Protein AF-R7TXX5-F1 (afdb_monomer_lite)

Sequence (326 aa):
MQLPEKKNDNKDLSALCSKICISVRPTAVTRLGKKDAAKLARPMKVTFSSPFDARTFMAWVGECKKTDDDNVKGIRCRPCRSPEDQARHVALSVQVHKLNETARATENETSYSLRSNGEVWKFTKNANGKWKRATSLQICLPHPWSVCNKAAIINDYIINIDILALTETWFTCTDQDDSTLTELLPRGFSIKQVARKQRGTHSALNQHTQQRTYKTFKIFESIVHQSIDIRLSLVYRAPGNGSRPQQFMDEFRLQQHVTDPTHKSGHTLDLMLSRNEEELISSVEVLDHGFPDHYAVLASLTVKKPPLLEETITYRNIKSIFLDAL

Foldseek 3Di:
DEQDPDPDPPVSVVVVCVVLVDPFDFPDKDFDDDDDPPDDGTHIDTHGPDPVSLVSVQVSLVVVCVVVDPVSVPYDDADDDDPVRVVLLVVLVVVQVVVCVVCVVPPVQWHWDQDRVGDIWIWGADPVRDTDTQPKAKEKEDAQLELPPCQQLQQVVCPRHPKYKYWFHQDQPDPVCVVSVVSNDDPPFDKDWDHDPDTGIIIIGDDDWDWDDDPFWTWIWHWDDDLDTDIDIDIDGDPPPPDDVVVVCVVQQKDWQDDFAFWPVGHNPDTDIDHNVDPQWDHWDFADSPRDTGTMIMTITGDDNPPDPDDDDDDDDPVPDDPVPD

Structure (mmCIF, N/CA/C/O backbone):
data_AF-R7TXX5-F1
#
_entry.id   AF-R7TXX5-F1
#
loop_
_atom_site.group_PDB
_atom_site.id
_atom_site.type_symbol
_atom_site.label_atom_id
_atom_site.label_alt_id
_atom_site.label_comp_id
_atom_site.label_asym_id
_atom_site.label_entity_id
_atom_site.label_seq_id
_atom_site.pdbx_PDB_ins_code
_atom_site.Cartn_x
_atom_site.Cartn_y
_atom_site.Cartn_z
_atom_site.occupancy
_atom_site.B_iso_or_equiv
_atom_site.auth_seq_id
_atom_site.auth_comp_id
_atom_site.auth_asym_id
_atom_site.auth_atom_id
_atom_site.pdbx_PDB_model_num
ATOM 1 N N . MET A 1 1 ? -23.763 1.517 23.895 1.00 39.09 1 MET A N 1
ATOM 2 C CA . MET A 1 1 ? -24.703 2.281 24.737 1.00 39.09 1 MET A CA 1
ATOM 3 C C . MET A 1 1 ? -24.282 3.747 24.710 1.00 39.09 1 MET A C 1
ATOM 5 O O . MET A 1 1 ? -23.127 4.052 24.969 1.00 39.09 1 MET A O 1
ATOM 9 N N . GLN A 1 2 ? -25.145 4.659 24.272 1.00 54.06 2 GLN A N 1
ATOM 10 C CA . GLN A 1 2 ? -24.829 6.094 24.308 1.00 54.06 2 GLN A CA 1
ATOM 11 C C . GLN A 1 2 ? -25.075 6.632 25.719 1.00 54.06 2 GLN A C 1
ATOM 13 O O . GLN A 1 2 ? -25.940 6.112 26.422 1.00 54.06 2 GLN A O 1
ATOM 18 N N . LEU A 1 3 ? -24.322 7.659 26.128 1.00 62.62 3 LEU A N 1
ATOM 19 C CA . LEU A 1 3 ? -24.599 8.368 27.378 1.00 62.62 3 LEU A CA 1
ATOM 20 C C . LEU A 1 3 ? -26.063 8.838 27.360 1.00 62.62 3 LEU A C 1
ATOM 22 O O . LEU A 1 3 ? -26.456 9.479 26.371 1.00 62.62 3 LEU A O 1
ATOM 26 N N . PRO A 1 4 ? -26.858 8.521 28.401 1.00 64.00 4 PRO A N 1
ATOM 27 C CA . PRO A 1 4 ? -28.275 8.858 28.433 1.00 64.00 4 PRO A CA 1
ATOM 28 C C . PRO A 1 4 ? -28.456 10.366 28.233 1.00 64.00 4 PRO A C 1
ATOM 30 O O . PRO A 1 4 ? -27.657 11.167 28.713 1.00 64.00 4 PRO A O 1
ATOM 33 N N . GLU A 1 5 ? -29.477 10.766 27.476 1.00 65.06 5 GLU A N 1
ATOM 34 C CA . GLU A 1 5 ? -29.803 12.181 27.265 1.00 65.06 5 GLU A CA 1
ATOM 35 C C . GLU A 1 5 ? -30.616 12.677 28.469 1.00 65.06 5 GLU A C 1
ATOM 37 O O . GLU A 1 5 ? -31.845 12.742 28.437 1.00 65.06 5 GLU A O 1
ATOM 42 N N . LYS A 1 6 ? -29.922 12.938 29.583 1.00 65.94 6 LYS A N 1
ATOM 43 C CA . LYS A 1 6 ? -30.507 13.537 30.790 1.00 65.94 6 LYS A CA 1
ATOM 44 C C . LYS A 1 6 ? -30.495 15.065 30.675 1.00 65.94 6 LYS A C 1
ATOM 46 O O . LYS A 1 6 ? -29.859 15.639 29.800 1.00 65.94 6 LYS A O 1
ATOM 51 N N . LYS A 1 7 ? -31.190 15.753 31.589 1.00 57.66 7 LYS A N 1
ATOM 52 C CA . LYS A 1 7 ? -31.301 17.227 31.593 1.00 57.66 7 LYS A CA 1
ATOM 53 C C . LYS A 1 7 ? -29.954 17.968 31.736 1.00 57.66 7 LYS A C 1
ATOM 55 O O . LYS A 1 7 ? -29.942 19.176 31.532 1.00 57.66 7 LYS A O 1
ATOM 60 N N . ASN A 1 8 ? -28.848 17.303 32.103 1.00 72.25 8 ASN A N 1
ATOM 61 C CA . ASN A 1 8 ? -27.563 17.969 32.344 1.00 72.25 8 ASN A CA 1
ATOM 62 C C . ASN A 1 8 ? -26.346 17.150 31.868 1.00 72.25 8 ASN A C 1
ATOM 64 O O . ASN A 1 8 ? -25.671 16.484 32.655 1.00 72.25 8 ASN A O 1
ATOM 68 N N . ASP A 1 9 ? -26.043 17.269 30.576 1.00 75.75 9 ASP A N 1
ATOM 69 C CA . ASP A 1 9 ? -24.919 16.600 29.909 1.00 75.75 9 ASP A CA 1
ATOM 70 C C . ASP A 1 9 ? -23.544 16.937 30.513 1.00 75.75 9 ASP A C 1
ATOM 72 O O . ASP A 1 9 ? -22.658 16.083 30.551 1.00 75.75 9 ASP A O 1
ATOM 76 N N . ASN A 1 10 ? -23.365 18.156 31.036 1.00 76.06 10 ASN A N 1
ATOM 77 C CA . ASN A 1 10 ? -22.114 18.565 31.680 1.00 76.06 10 ASN A CA 1
ATOM 78 C C . ASN A 1 10 ? -21.863 17.794 32.981 1.00 76.06 10 ASN A C 1
ATOM 80 O O . ASN A 1 10 ? -20.723 17.446 33.285 1.00 76.06 10 ASN A O 1
ATOM 84 N N . LYS A 1 11 ? -22.923 17.488 33.741 1.00 75.31 11 LYS A N 1
ATOM 85 C CA . LYS A 1 11 ? -22.818 16.712 34.983 1.00 75.31 11 LYS A CA 1
ATOM 86 C C . LYS A 1 11 ? -22.466 15.252 34.698 1.00 75.31 11 LYS A C 1
ATOM 88 O O . LYS A 1 11 ? -21.604 14.694 35.374 1.00 75.31 11 LYS A O 1
ATOM 93 N N . ASP A 1 12 ? -23.089 14.665 33.679 1.00 73.75 12 ASP A N 1
ATOM 94 C CA . ASP A 1 12 ? -22.814 13.287 33.263 1.00 73.75 12 ASP A CA 1
ATOM 95 C C . ASP A 1 12 ? -21.376 13.140 32.733 1.00 73.75 12 ASP A C 1
ATOM 97 O O . ASP A 1 12 ? -20.679 12.186 33.086 1.00 73.75 12 ASP A O 1
ATOM 101 N N . LEU A 1 13 ? -20.888 14.116 31.955 1.00 76.31 13 LEU A N 1
ATOM 102 C CA . LEU A 1 13 ? -19.507 14.116 31.471 1.00 76.31 13 LEU A CA 1
ATOM 103 C C . LEU A 1 13 ? -18.496 14.389 32.592 1.00 76.31 13 LEU A C 1
ATOM 105 O O . LEU A 1 13 ? -17.451 13.748 32.629 1.00 76.31 13 LEU A O 1
ATOM 109 N N . SER A 1 14 ? -18.808 15.280 33.537 1.00 74.75 14 SER A N 1
ATOM 110 C CA . SER A 1 14 ? -17.945 15.524 34.697 1.00 74.75 14 SER A CA 1
ATOM 111 C C . SER A 1 14 ? -17.803 14.275 35.566 1.00 74.75 14 SER A C 1
ATOM 113 O O . SER A 1 14 ? -16.696 13.969 35.996 1.00 74.75 14 SER A O 1
ATOM 115 N N . ALA A 1 15 ? -18.887 13.525 35.792 1.00 75.62 15 ALA A N 1
ATOM 116 C CA . ALA A 1 15 ? -18.835 12.260 36.523 1.00 75.62 15 ALA A CA 1
ATOM 117 C C . ALA A 1 15 ? -17.969 11.216 35.797 1.00 75.62 15 ALA A C 1
ATOM 119 O O . ALA A 1 15 ? -17.218 10.479 36.435 1.00 75.62 15 ALA A O 1
ATOM 120 N N . LEU A 1 16 ? -18.032 11.187 34.462 1.00 75.56 16 LEU A N 1
ATOM 121 C CA . LEU A 1 16 ? -17.182 10.334 33.637 1.00 75.56 16 LEU A CA 1
ATOM 122 C C . LEU A 1 16 ? -15.702 10.748 33.728 1.00 75.56 16 LEU A C 1
ATOM 124 O O . LEU A 1 16 ? -14.852 9.899 33.971 1.00 75.56 16 LEU A O 1
ATOM 128 N N . CYS A 1 17 ? -15.387 12.041 33.610 1.00 74.50 17 CYS A N 1
ATOM 129 C CA . CYS A 1 17 ? -14.022 12.561 33.760 1.00 74.50 17 CYS A CA 1
ATOM 130 C C . CYS A 1 17 ? -13.437 12.271 35.152 1.00 74.50 17 CYS A C 1
ATOM 132 O O . CYS A 1 17 ? -12.275 11.882 35.251 1.00 74.50 17 CYS A O 1
ATOM 134 N N . SER A 1 18 ? -14.240 12.412 36.213 1.00 75.00 18 SER A N 1
ATOM 135 C CA . SER A 1 18 ? -13.834 12.077 37.583 1.00 75.00 18 SER A CA 1
ATOM 136 C C . SER A 1 18 ? -13.543 10.586 37.759 1.00 75.00 18 SER A C 1
ATOM 138 O O . SER A 1 18 ? -12.583 10.242 38.439 1.00 75.00 18 SER A O 1
ATOM 140 N N . LYS A 1 19 ? -14.326 9.702 37.126 1.00 71.31 19 LYS A N 1
ATOM 141 C CA . LYS A 1 19 ? -14.103 8.247 37.174 1.00 71.31 19 LYS A CA 1
ATOM 142 C C . LYS A 1 19 ? -12.872 7.799 36.395 1.00 71.31 19 LYS A C 1
ATOM 144 O O . LYS A 1 19 ? -12.159 6.916 36.847 1.00 71.31 19 LYS A O 1
ATOM 149 N N . ILE A 1 20 ? -12.619 8.407 35.239 1.00 69.44 20 ILE A N 1
ATOM 150 C CA . ILE A 1 20 ? -11.489 8.031 34.384 1.00 69.44 20 ILE A CA 1
ATOM 151 C C . ILE A 1 20 ? -10.161 8.651 34.895 1.00 69.44 20 ILE A C 1
ATOM 153 O O . ILE A 1 20 ? -9.091 8.348 34.381 1.00 69.44 20 ILE A O 1
ATOM 157 N N . CYS A 1 21 ? -10.202 9.480 35.948 1.00 60.28 21 CYS A N 1
ATOM 158 C CA . CYS A 1 21 ? -9.022 10.073 36.592 1.00 60.28 21 CYS A CA 1
ATOM 159 C C . CYS A 1 21 ? -8.127 10.875 35.621 1.00 60.28 21 CYS A C 1
ATOM 161 O O . CYS A 1 21 ? -6.901 10.845 35.686 1.00 60.28 21 CYS A O 1
ATOM 163 N N . ILE A 1 22 ? -8.746 11.603 34.687 1.00 63.91 22 ILE A N 1
ATOM 164 C CA . ILE A 1 22 ? -8.019 12.382 33.678 1.00 63.91 22 ILE A CA 1
ATOM 165 C C . ILE A 1 22 ? -7.848 13.827 34.166 1.00 63.91 22 ILE A C 1
ATOM 167 O O . ILE A 1 22 ? -8.819 14.475 34.555 1.00 63.91 22 ILE A O 1
ATOM 171 N N . SER A 1 23 ? -6.623 14.359 34.101 1.00 65.12 23 SER A N 1
ATOM 172 C CA . SER A 1 23 ? -6.313 15.773 34.398 1.00 65.12 23 SER A CA 1
ATOM 173 C C . SER A 1 23 ? -6.865 16.749 33.347 1.00 65.12 23 SER A C 1
ATOM 175 O O . SER A 1 23 ? -7.141 17.912 33.633 1.00 65.12 23 SER A O 1
ATOM 177 N N . VAL A 1 24 ? -7.060 16.258 32.128 1.00 69.81 24 VAL A N 1
ATOM 178 C CA . VAL A 1 24 ? -7.623 16.961 30.977 1.00 69.81 24 VAL A CA 1
ATOM 179 C C . VAL A 1 24 ? -9.142 17.100 31.103 1.00 69.81 24 VAL A C 1
ATOM 181 O O . VAL A 1 24 ? -9.870 16.105 31.159 1.00 69.81 24 VAL A O 1
ATOM 184 N N . ARG A 1 25 ? -9.634 18.343 31.070 1.00 78.56 25 ARG A N 1
ATOM 185 C CA . ARG A 1 25 ? -11.069 18.652 31.115 1.00 78.56 25 ARG A CA 1
ATOM 186 C C . ARG A 1 25 ? -11.596 19.130 29.758 1.00 78.56 25 ARG A C 1
ATOM 188 O O . ARG A 1 25 ? -10.907 19.873 29.061 1.00 78.56 25 ARG A O 1
ATOM 195 N N . PRO A 1 26 ? -12.817 18.724 29.378 1.00 82.75 26 PRO A N 1
ATOM 196 C CA . PRO A 1 26 ? -13.461 19.216 28.170 1.00 82.75 26 PRO A CA 1
ATOM 197 C C . PRO A 1 26 ? -13.832 20.699 28.308 1.00 82.75 26 PRO A C 1
ATOM 199 O O . PRO A 1 26 ? -14.242 21.148 29.377 1.00 82.75 26 PRO A O 1
ATOM 202 N N . THR A 1 27 ? -13.712 21.450 27.215 1.00 83.25 27 THR A N 1
ATOM 203 C CA . THR A 1 27 ? -14.017 22.889 27.148 1.00 83.25 27 THR A CA 1
ATOM 204 C C . THR A 1 27 ? -15.458 23.166 26.735 1.00 83.25 27 THR A C 1
ATOM 206 O O . THR A 1 27 ? -16.030 24.176 27.133 1.00 83.25 27 THR A O 1
ATOM 209 N N . ALA A 1 28 ? -16.064 22.280 25.942 1.00 83.31 28 ALA A N 1
ATOM 210 C CA . ALA A 1 28 ? -17.441 22.432 25.486 1.00 83.31 28 ALA A CA 1
ATOM 211 C C . ALA A 1 28 ? -18.109 21.075 25.247 1.00 83.31 28 ALA A C 1
ATOM 213 O O . ALA A 1 28 ? -17.457 20.105 24.852 1.00 83.31 28 ALA A O 1
ATOM 214 N N . VAL A 1 29 ? -19.429 21.027 25.430 1.00 84.31 29 VAL A N 1
ATOM 215 C CA . VAL A 1 29 ? -20.250 19.830 25.220 1.00 84.31 29 VAL A CA 1
ATOM 216 C C . VAL A 1 29 ? -21.500 20.211 24.439 1.00 84.31 29 VAL A C 1
ATOM 218 O O . VAL A 1 29 ? -22.229 21.119 24.825 1.00 84.31 29 VAL A O 1
ATOM 221 N N . THR A 1 30 ? -21.755 19.523 23.326 1.00 84.75 30 THR A N 1
ATOM 222 C CA . THR A 1 30 ? -22.941 19.748 22.484 1.00 84.75 30 THR A CA 1
ATOM 223 C C . THR A 1 30 ? -23.516 18.420 21.996 1.00 84.75 30 THR A C 1
ATOM 225 O O . THR A 1 30 ? -22.774 17.485 21.708 1.00 84.75 30 THR A O 1
ATOM 228 N N . ARG A 1 31 ? -24.842 18.300 21.879 1.00 82.62 31 ARG A N 1
ATOM 229 C CA . ARG A 1 31 ? -25.487 17.124 21.266 1.00 82.62 31 ARG A CA 1
ATOM 230 C C . ARG A 1 31 ? -25.671 17.364 19.770 1.00 82.62 31 ARG A C 1
ATOM 232 O O . ARG A 1 31 ? -26.186 18.405 19.369 1.00 82.62 31 ARG A O 1
ATOM 239 N N . LEU A 1 32 ? -25.264 16.402 18.946 1.00 78.25 32 LEU A N 1
ATOM 240 C CA . LEU A 1 32 ? -25.370 16.489 17.490 1.00 78.25 32 LEU A CA 1
ATOM 241 C C . LEU A 1 32 ? -26.703 15.903 16.998 1.00 78.25 32 LEU A C 1
ATOM 243 O O . LEU A 1 32 ? -27.090 14.806 17.398 1.00 78.25 32 LEU A O 1
ATOM 247 N N . GLY A 1 33 ? -27.367 16.610 16.080 1.00 75.44 33 GLY A N 1
ATOM 248 C CA . GLY A 1 33 ? -28.603 16.169 15.424 1.00 75.44 33 GLY A CA 1
ATOM 249 C C . GLY A 1 33 ? -29.898 16.679 16.070 1.00 75.44 33 GLY A C 1
ATOM 250 O O . GLY A 1 33 ? -29.897 17.274 17.152 1.00 75.44 33 GLY A O 1
ATOM 251 N N . LYS A 1 34 ? -31.021 16.445 15.378 1.00 74.38 34 LYS A N 1
ATOM 252 C CA . LYS A 1 34 ? -32.372 16.791 15.851 1.00 74.38 34 LYS A CA 1
ATOM 253 C C . LYS A 1 34 ? -32.851 15.767 16.883 1.00 74.38 34 LYS A C 1
ATOM 255 O O . LYS A 1 34 ? -32.579 14.577 16.740 1.00 74.38 34 LYS A O 1
ATOM 260 N N . LYS A 1 35 ? -33.531 16.240 17.930 1.00 73.00 35 LYS A N 1
ATOM 261 C CA . LYS A 1 35 ? -34.105 15.378 18.968 1.00 73.00 35 LYS A CA 1
ATOM 262 C C . LYS A 1 35 ? -35.306 14.641 18.379 1.00 73.00 35 LYS A C 1
ATOM 264 O O . LYS A 1 35 ? -36.224 15.281 17.880 1.00 73.00 35 LYS A O 1
ATOM 269 N N . ASP A 1 36 ? -35.266 13.320 18.427 1.00 70.88 36 ASP A N 1
ATOM 270 C CA . ASP A 1 36 ? -36.296 12.442 17.883 1.00 70.88 36 ASP A CA 1
ATOM 271 C C . ASP A 1 36 ? -36.638 11.414 18.965 1.00 70.88 36 ASP A C 1
ATOM 273 O O . ASP A 1 36 ? -35.756 10.698 19.437 1.00 70.88 36 ASP A O 1
ATOM 277 N N . ALA A 1 37 ? -37.895 11.403 19.414 1.00 60.41 37 ALA A N 1
ATOM 278 C CA . ALA A 1 37 ? -38.335 10.594 20.550 1.00 60.41 37 ALA A CA 1
ATOM 279 C C . ALA A 1 37 ? -38.288 9.082 20.263 1.00 60.41 37 ALA A C 1
ATOM 281 O O . ALA A 1 37 ? -38.224 8.292 21.200 1.00 60.41 37 ALA A O 1
ATOM 282 N N . ALA A 1 38 ? -38.279 8.687 18.985 1.00 61.97 38 ALA A N 1
ATOM 283 C CA . ALA A 1 38 ? -38.215 7.291 18.556 1.00 61.97 38 ALA A CA 1
ATOM 284 C C . ALA A 1 38 ? -36.777 6.776 18.337 1.00 61.97 38 ALA A C 1
ATOM 286 O O . ALA A 1 38 ? -36.585 5.596 18.044 1.00 61.97 38 ALA A O 1
ATOM 287 N N . LYS A 1 39 ? -35.751 7.637 18.444 1.00 65.75 39 LYS A N 1
ATOM 288 C CA . LYS A 1 39 ? -34.351 7.281 18.159 1.00 65.75 39 LYS A CA 1
ATOM 289 C C . LYS A 1 39 ? -33.494 7.209 19.420 1.00 65.75 39 LYS A C 1
ATOM 291 O O . LYS A 1 39 ? -33.779 7.822 20.444 1.00 65.75 39 LYS A O 1
ATOM 296 N N . LEU A 1 40 ? -32.398 6.457 19.306 1.00 67.38 40 LEU A N 1
ATOM 297 C CA . LEU A 1 40 ? -31.338 6.379 20.312 1.00 67.38 40 LEU A CA 1
ATOM 298 C C . LEU A 1 40 ? -30.798 7.779 20.672 1.00 67.38 40 LEU A C 1
ATOM 300 O O . LEU A 1 40 ? -30.818 8.694 19.845 1.00 67.38 40 LEU A O 1
ATOM 304 N N . ALA A 1 41 ? -30.288 7.922 21.899 1.00 71.69 41 ALA A N 1
ATOM 305 C CA . ALA A 1 41 ? -29.784 9.186 22.442 1.00 71.69 41 ALA A CA 1
ATOM 306 C C . ALA A 1 41 ? -28.794 9.891 21.496 1.00 71.69 41 ALA A C 1
ATOM 308 O O . ALA A 1 41 ? -27.913 9.273 20.894 1.00 71.69 41 ALA A O 1
ATOM 309 N N . ARG A 1 42 ? -28.887 11.219 21.376 1.00 78.50 42 ARG A N 1
ATOM 310 C CA . ARG A 1 42 ? -28.036 11.941 20.420 1.00 78.50 42 ARG A CA 1
ATOM 311 C C . ARG A 1 42 ? -26.549 11.794 20.757 1.00 78.50 42 ARG A C 1
ATOM 313 O O . ARG A 1 42 ? -26.173 11.886 21.931 1.00 78.50 42 ARG A O 1
ATOM 320 N N . PRO A 1 43 ? -25.668 11.613 19.756 1.00 80.62 43 PRO A N 1
ATOM 321 C CA . PRO A 1 43 ? -24.235 11.592 20.002 1.00 80.62 43 PRO A CA 1
ATOM 322 C C . PRO A 1 43 ? -23.774 12.931 20.587 1.00 80.62 43 PRO A C 1
ATOM 324 O O . PRO A 1 43 ? -24.171 14.004 20.131 1.00 80.62 43 PRO A O 1
ATOM 327 N N . MET A 1 44 ? -22.929 12.850 21.610 1.00 83.88 44 MET A N 1
ATOM 328 C CA . MET A 1 44 ? -22.340 14.004 22.281 1.00 83.88 44 MET A CA 1
ATOM 329 C C . MET A 1 44 ? -21.011 14.360 21.605 1.00 83.88 44 MET A C 1
ATOM 331 O O . MET A 1 44 ? -20.128 13.512 21.474 1.00 83.88 44 MET A O 1
ATOM 335 N N . LYS A 1 45 ? -20.874 15.609 21.161 1.00 85.88 45 LYS A N 1
ATOM 336 C CA . LYS A 1 45 ? -19.619 16.221 20.729 1.00 85.88 45 LYS A CA 1
ATOM 337 C C . LYS A 1 45 ? -18.981 16.895 21.934 1.00 85.88 45 LYS A C 1
ATOM 339 O O . LYS A 1 45 ? -19.559 17.810 22.519 1.00 85.88 45 LYS A O 1
ATOM 344 N N . VAL A 1 46 ? -17.786 16.431 22.265 1.00 86.31 46 VAL A N 1
ATOM 345 C CA . VAL A 1 46 ? -16.960 16.956 23.347 1.00 86.31 46 VAL A CA 1
ATOM 346 C C . VAL A 1 46 ? -15.767 17.670 22.723 1.00 86.31 46 VAL A C 1
ATOM 348 O O . VAL A 1 46 ? -15.066 17.091 21.891 1.00 86.31 46 VAL A O 1
ATOM 351 N N . THR A 1 47 ? -15.567 18.928 23.096 1.00 84.62 47 THR A N 1
ATOM 352 C CA . THR A 1 47 ? -14.466 19.775 22.629 1.00 84.62 47 THR A CA 1
ATOM 353 C C . THR A 1 47 ? -13.390 19.844 23.708 1.00 84.62 47 THR A C 1
ATOM 355 O O . THR A 1 47 ? -13.705 19.864 24.897 1.00 84.62 47 THR A O 1
ATOM 358 N N . PHE A 1 48 ? -12.127 19.881 23.291 1.00 85.44 48 PHE A N 1
ATOM 359 C CA . PHE A 1 48 ? -10.959 20.009 24.162 1.00 85.44 48 PHE A CA 1
ATOM 360 C C . PHE A 1 48 ? -10.103 21.197 23.716 1.00 85.44 48 PHE A C 1
ATOM 362 O O . PHE A 1 48 ? -10.233 21.657 22.581 1.00 85.44 48 PHE A O 1
ATOM 369 N N . SER A 1 49 ? -9.225 21.673 24.600 1.00 84.00 49 SER A N 1
ATOM 370 C CA . SER A 1 49 ? -8.235 22.724 24.321 1.00 84.00 49 SER A CA 1
ATOM 371 C C . SER A 1 49 ? -7.273 22.351 23.195 1.00 84.00 49 SER A C 1
ATOM 373 O O . SER A 1 49 ? -6.879 23.216 22.418 1.00 84.00 49 SER A O 1
ATOM 375 N N . SER A 1 50 ? -6.914 21.070 23.080 1.00 78.56 50 SER A N 1
ATOM 376 C CA . SER A 1 50 ? -6.015 20.585 22.037 1.00 78.56 50 SER A CA 1
ATOM 377 C C . SER A 1 50 ? -6.437 19.222 21.464 1.00 78.56 50 SER A C 1
ATOM 379 O O . SER A 1 50 ? -7.150 18.443 22.108 1.00 78.56 50 SER A O 1
ATOM 381 N N . PRO A 1 51 ? -5.962 18.863 20.256 1.00 73.25 51 PRO A N 1
ATOM 382 C CA . PRO A 1 51 ? -6.118 17.509 19.727 1.00 73.25 51 PRO A CA 1
ATOM 383 C C . PRO A 1 51 ? -5.418 16.442 20.580 1.00 73.25 51 PRO A C 1
ATOM 385 O O . PRO A 1 51 ? -5.847 15.290 20.587 1.00 73.25 51 PRO A O 1
ATOM 388 N N . PHE A 1 52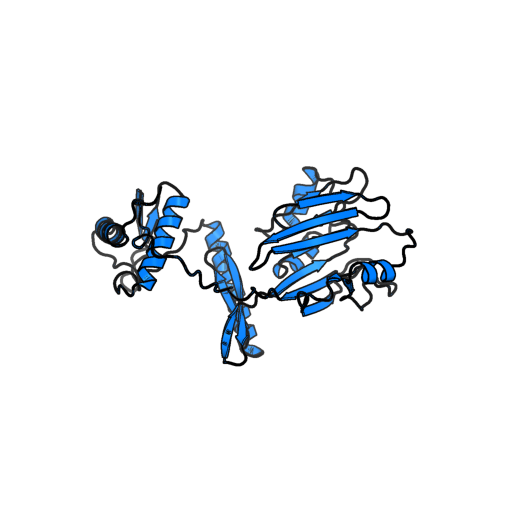 ? -4.338 16.806 21.281 1.00 69.88 52 PHE A N 1
ATOM 389 C CA . PHE A 1 52 ? -3.631 15.906 22.192 1.00 69.88 52 PHE A CA 1
ATOM 390 C C . PHE A 1 52 ? -4.520 15.533 23.380 1.00 69.88 52 PHE A C 1
ATOM 392 O O . PHE A 1 52 ? -4.721 14.353 23.642 1.00 69.88 52 PHE A O 1
ATOM 399 N N . ASP A 1 53 ? -5.155 16.525 23.994 1.00 76.31 53 ASP A N 1
ATOM 400 C CA . ASP A 1 53 ? -6.112 16.367 25.090 1.00 76.31 53 ASP A CA 1
ATOM 401 C C . ASP A 1 53 ? -7.277 15.442 24.721 1.00 76.31 53 ASP A C 1
ATOM 403 O O . ASP A 1 53 ? -7.624 14.523 25.466 1.00 76.31 53 ASP A O 1
ATOM 407 N N . ALA A 1 54 ? -7.828 15.619 23.517 1.00 76.25 54 ALA A N 1
ATOM 408 C CA . ALA A 1 54 ? -8.877 14.749 22.994 1.00 76.25 54 ALA A CA 1
ATOM 409 C C . ALA A 1 54 ? -8.400 13.295 22.811 1.00 76.25 54 ALA A C 1
ATOM 411 O O . ALA A 1 54 ? -9.156 12.355 23.074 1.00 76.25 54 ALA A O 1
ATOM 412 N N . ARG A 1 55 ? -7.151 13.086 22.367 1.00 76.31 55 ARG A N 1
ATOM 413 C CA . ARG A 1 55 ? -6.555 11.745 22.234 1.00 76.31 55 ARG A CA 1
ATOM 414 C C . ARG A 1 55 ? -6.313 11.099 23.591 1.00 76.31 55 ARG A C 1
ATOM 416 O O . ARG A 1 55 ? -6.695 9.945 23.764 1.00 76.31 55 ARG A O 1
ATOM 423 N N . THR A 1 56 ? -5.756 11.845 24.540 1.00 75.62 56 THR A N 1
ATOM 424 C CA . THR A 1 56 ? -5.546 11.406 25.924 1.00 75.62 56 THR A CA 1
ATOM 425 C C . THR A 1 56 ? -6.867 10.967 26.545 1.00 75.62 56 THR A C 1
ATOM 427 O O . THR A 1 56 ? -6.960 9.855 27.057 1.00 75.62 56 THR A O 1
ATOM 430 N N . PHE A 1 57 ? -7.926 11.769 26.393 1.00 78.69 57 PHE A N 1
ATOM 431 C CA . PHE A 1 57 ? -9.266 11.403 26.848 1.00 78.69 57 PHE A CA 1
ATOM 432 C C . PHE A 1 57 ? -9.751 10.072 26.255 1.00 78.69 57 PHE A C 1
ATOM 434 O O . PHE A 1 57 ? -10.177 9.177 26.983 1.00 78.69 57 PHE A O 1
ATOM 441 N N . MET A 1 58 ? -9.660 9.907 24.931 1.00 75.81 58 MET A N 1
ATOM 442 C CA . MET A 1 58 ? -10.091 8.673 24.265 1.00 75.81 58 MET A CA 1
ATOM 443 C C . MET A 1 58 ? -9.271 7.444 24.679 1.00 75.81 58 MET A C 1
ATOM 445 O O . MET A 1 58 ? -9.843 6.360 24.802 1.00 75.81 58 MET A O 1
ATOM 449 N N . ALA A 1 59 ? -7.960 7.598 24.882 1.00 76.25 59 ALA A N 1
ATOM 450 C CA . ALA A 1 59 ? -7.073 6.513 25.293 1.00 76.25 59 ALA A CA 1
ATOM 451 C C . ALA A 1 59 ? -7.454 5.986 26.679 1.00 76.25 59 ALA A C 1
ATOM 453 O O . ALA A 1 59 ? -7.663 4.788 26.852 1.00 76.25 59 ALA A O 1
ATOM 454 N N . TRP A 1 60 ? -7.655 6.894 27.628 1.00 78.19 60 TRP A N 1
ATOM 455 C CA . TRP A 1 60 ? -8.074 6.563 28.983 1.00 78.19 60 TRP A CA 1
ATOM 456 C C . TRP A 1 60 ? -9.484 5.955 29.052 1.00 78.19 60 TRP A C 1
ATOM 458 O O . TRP A 1 60 ? -9.688 4.972 29.759 1.00 78.19 60 TRP A O 1
ATOM 468 N N . VAL A 1 61 ? -10.447 6.451 28.257 1.00 76.00 61 VAL A N 1
ATOM 469 C CA . VAL A 1 61 ? -11.750 5.770 28.094 1.00 76.00 61 VAL A CA 1
ATOM 470 C C . VAL A 1 61 ? -11.550 4.339 27.580 1.00 76.00 61 VAL A C 1
ATOM 472 O O . VAL A 1 61 ? -12.267 3.428 27.986 1.00 76.00 61 VAL A O 1
ATOM 475 N N . GLY A 1 62 ? -10.602 4.135 26.662 1.00 74.94 62 GLY A N 1
ATOM 476 C CA . GLY A 1 62 ? -10.224 2.814 26.163 1.00 74.94 62 GLY A CA 1
ATOM 477 C C . GLY A 1 62 ? -9.635 1.910 27.246 1.00 74.94 62 GLY A C 1
ATOM 478 O O . GLY A 1 62 ? -9.965 0.727 27.277 1.00 74.94 62 GLY A O 1
ATOM 479 N N . GLU A 1 63 ? -8.824 2.461 28.146 1.00 74.62 63 GLU A N 1
ATOM 480 C CA . GLU A 1 63 ? -8.206 1.723 29.251 1.00 74.62 63 GLU A CA 1
ATOM 481 C C . GLU A 1 63 ? -9.245 1.272 30.283 1.00 74.62 63 GLU A C 1
ATOM 483 O O . GLU A 1 63 ? -9.320 0.089 30.603 1.00 74.62 63 GLU A O 1
ATOM 488 N N . CYS A 1 64 ? -10.148 2.164 30.698 1.00 72.06 64 CYS A N 1
ATOM 489 C CA . CYS A 1 64 ? -11.230 1.834 31.634 1.00 72.06 64 CYS A CA 1
ATOM 490 C C . CYS A 1 64 ? -12.234 0.804 31.091 1.00 72.06 64 CYS A C 1
ATOM 492 O O . CYS A 1 64 ? -12.990 0.208 31.852 1.00 72.06 64 CYS A O 1
ATOM 494 N N . LYS A 1 65 ? -12.267 0.557 29.776 1.00 70.81 65 LYS A N 1
ATOM 495 C CA . LYS A 1 65 ? -13.062 -0.550 29.219 1.00 70.81 65 LYS A CA 1
ATOM 496 C C . LYS A 1 65 ? -12.452 -1.916 29.476 1.00 70.81 65 LYS A C 1
ATOM 498 O O . LYS A 1 65 ? -13.177 -2.904 29.420 1.00 70.81 65 LYS A O 1
ATOM 503 N N . LYS A 1 66 ? -11.137 -1.989 29.691 1.00 69.25 66 LYS A N 1
ATOM 504 C CA . LYS A 1 66 ? -10.449 -3.250 29.977 1.00 69.25 66 LYS A CA 1
ATOM 505 C C . LYS A 1 66 ? -10.711 -3.721 31.407 1.00 69.25 66 LYS A C 1
ATOM 507 O O . LYS A 1 66 ? -10.631 -4.913 31.660 1.00 69.25 66 LYS A O 1
ATOM 512 N N . THR A 1 67 ? -11.055 -2.806 32.314 1.00 63.88 67 THR A N 1
ATOM 513 C CA . THR A 1 67 ? -11.254 -3.068 33.749 1.00 63.88 67 THR A CA 1
ATOM 514 C C . THR A 1 67 ? -12.685 -3.489 34.119 1.00 63.88 67 THR A C 1
ATOM 516 O O . THR A 1 67 ? -13.048 -3.429 35.285 1.00 63.88 67 THR A O 1
ATOM 519 N N . ASP A 1 68 ? -13.499 -3.898 33.141 1.00 57.06 68 ASP A N 1
ATOM 520 C CA . ASP A 1 68 ? -14.878 -4.398 33.302 1.00 57.06 68 ASP A CA 1
ATOM 521 C C . ASP A 1 68 ? -15.859 -3.474 34.065 1.00 57.06 68 ASP A C 1
ATOM 523 O O . ASP A 1 68 ? -16.838 -3.930 34.648 1.00 57.06 68 ASP A O 1
ATOM 527 N N . ASP A 1 69 ? -15.648 -2.150 34.027 1.00 63.59 69 ASP A N 1
ATOM 528 C CA . ASP A 1 69 ? -16.617 -1.180 34.565 1.00 63.59 69 ASP A CA 1
ATOM 529 C C . ASP A 1 69 ? -17.812 -1.032 33.606 1.00 63.59 69 ASP A C 1
ATOM 531 O O . ASP A 1 69 ? -17.708 -0.428 32.526 1.00 63.59 69 ASP A O 1
ATOM 535 N N . ASP A 1 70 ? -18.969 -1.553 34.021 1.00 62.81 70 ASP A N 1
ATOM 536 C CA . ASP A 1 70 ? -20.236 -1.515 33.279 1.00 62.81 70 ASP A CA 1
ATOM 537 C C . ASP A 1 70 ? -20.644 -0.103 32.826 1.00 62.81 70 ASP A C 1
ATOM 539 O O . ASP A 1 70 ? -21.294 0.064 31.789 1.00 62.81 70 ASP A O 1
ATOM 543 N N . ASN A 1 71 ? -20.211 0.945 33.536 1.00 63.03 71 ASN A N 1
ATOM 544 C CA . ASN A 1 71 ? -20.540 2.326 33.180 1.00 63.03 71 ASN A CA 1
ATOM 545 C C . ASN A 1 71 ? -19.768 2.837 31.953 1.00 63.03 71 ASN A C 1
ATOM 547 O O . ASN A 1 71 ? -20.253 3.728 31.251 1.00 63.03 71 ASN A O 1
ATOM 551 N N . VAL A 1 72 ? -18.570 2.303 31.688 1.00 64.19 72 VAL A N 1
ATOM 552 C CA . VAL A 1 72 ? -17.669 2.770 30.613 1.00 64.19 72 VAL A CA 1
ATOM 553 C C . VAL A 1 72 ? -17.644 1.796 29.435 1.00 64.19 72 VAL A C 1
ATOM 555 O O . VAL A 1 72 ? -17.485 2.214 28.281 1.00 64.19 72 VAL A O 1
ATOM 558 N N . LYS A 1 73 ? -17.904 0.508 29.692 1.00 63.09 73 LYS A N 1
ATOM 559 C CA . LYS A 1 73 ? -17.972 -0.570 28.692 1.00 63.09 73 LYS A CA 1
ATOM 560 C C . LYS A 1 73 ? -18.920 -0.241 27.534 1.00 63.09 73 LYS A C 1
ATOM 562 O O . LYS A 1 73 ? -18.623 -0.517 26.370 1.00 63.09 73 LYS A O 1
ATOM 567 N N . GLY A 1 74 ? -20.025 0.446 27.830 1.00 66.75 74 GLY A N 1
ATOM 568 C CA . GLY A 1 74 ? -21.018 0.854 26.840 1.00 66.75 74 GLY A CA 1
ATOM 569 C C . GLY A 1 74 ? -20.624 2.039 25.945 1.00 66.75 74 GLY A C 1
ATOM 570 O O . GLY A 1 74 ? -21.170 2.149 24.841 1.00 66.75 74 GLY A O 1
ATOM 571 N N . ILE A 1 75 ? -19.703 2.909 26.376 1.00 73.25 75 ILE A N 1
ATOM 572 C CA . ILE A 1 75 ? -19.443 4.223 25.762 1.00 73.25 75 ILE A CA 1
ATOM 573 C C . ILE A 1 75 ? -18.547 4.079 24.531 1.00 73.25 75 ILE A C 1
ATOM 575 O O . ILE A 1 75 ? -17.454 3.530 24.604 1.00 73.25 75 ILE A O 1
ATOM 579 N N . ARG A 1 76 ? -18.946 4.618 23.373 1.00 73.62 76 ARG A N 1
ATOM 580 C CA . ARG A 1 76 ? -18.110 4.620 22.158 1.00 73.62 76 ARG A CA 1
ATOM 581 C C . ARG A 1 76 ? -17.621 6.027 21.838 1.00 73.62 76 ARG A C 1
ATOM 583 O O . ARG A 1 76 ? -18.395 6.858 21.373 1.00 73.62 76 ARG A O 1
ATOM 590 N N . CYS A 1 77 ? -16.331 6.267 22.043 1.00 77.38 77 CYS A N 1
ATOM 591 C CA . CYS A 1 77 ? -15.673 7.500 21.626 1.00 77.38 77 CYS A CA 1
ATOM 592 C C . CYS A 1 77 ? -15.118 7.353 20.207 1.00 77.38 77 CYS A C 1
ATOM 594 O O . CYS A 1 77 ? -14.660 6.278 19.816 1.00 77.38 77 CYS A O 1
ATOM 596 N N . ARG A 1 78 ? -15.175 8.436 19.434 1.00 76.25 78 ARG A N 1
ATOM 597 C CA . ARG A 1 78 ? -14.536 8.547 18.121 1.00 76.25 78 ARG A CA 1
ATOM 598 C C . ARG A 1 78 ? -14.101 9.995 17.888 1.00 76.25 78 ARG A C 1
ATOM 600 O O . ARG A 1 78 ? -14.786 10.890 18.390 1.00 76.25 78 ARG A O 1
ATOM 607 N N . PRO A 1 79 ? -13.035 10.234 17.108 1.00 78.88 79 PRO A N 1
ATOM 608 C CA . PRO A 1 79 ? -12.672 11.578 16.682 1.00 78.88 79 PRO A CA 1
ATOM 609 C C . PRO A 1 79 ? -13.839 12.261 15.962 1.00 78.88 79 PRO A C 1
ATOM 611 O O . PRO A 1 79 ? -14.586 11.617 15.215 1.00 78.88 79 PRO A O 1
ATOM 614 N N . CYS A 1 80 ? -13.996 13.565 16.184 1.00 75.50 80 CYS A N 1
ATOM 615 C CA . CYS A 1 80 ? -14.906 14.368 15.377 1.00 75.50 80 CYS A CA 1
ATOM 616 C C . CYS A 1 80 ? -14.339 14.484 13.957 1.00 75.50 80 CYS A C 1
ATOM 618 O O . CYS A 1 80 ? -13.134 14.643 13.784 1.00 75.50 80 CYS A O 1
ATOM 620 N N . ARG A 1 81 ? -15.215 14.408 12.957 1.00 75.69 81 ARG A N 1
ATOM 621 C CA . ARG A 1 81 ? -14.867 14.567 11.542 1.00 75.69 81 ARG A CA 1
ATOM 622 C C . ARG A 1 81 ? -15.299 15.941 11.059 1.00 75.69 81 ARG A C 1
ATOM 624 O O . ARG A 1 81 ? -16.332 16.440 11.515 1.00 75.69 81 ARG A O 1
ATOM 631 N N . SER A 1 82 ? -14.526 16.533 10.154 1.00 77.31 82 SER A N 1
ATOM 632 C CA . SER A 1 82 ? -15.007 17.668 9.365 1.00 77.31 82 SER A CA 1
ATOM 633 C C . SER A 1 82 ? -16.163 17.219 8.450 1.00 77.31 82 SER A C 1
ATOM 635 O O . SER A 1 82 ? -16.341 16.014 8.233 1.00 77.31 82 SER A O 1
ATOM 637 N N . PRO A 1 83 ? -16.972 18.14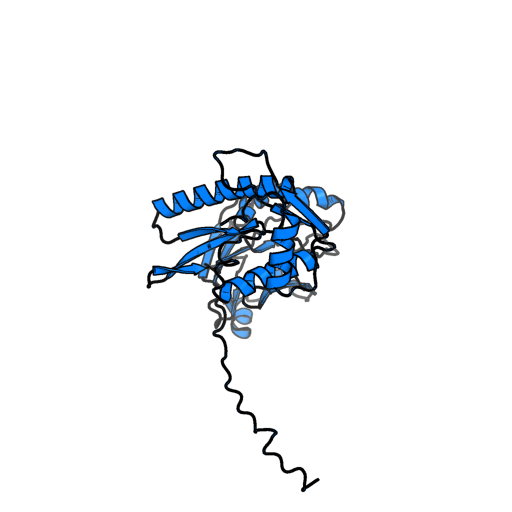4 7.903 1.00 76.31 83 PRO A N 1
ATOM 638 C CA . PRO A 1 83 ? -17.996 17.797 6.916 1.00 76.31 83 PRO A CA 1
ATOM 639 C C . PRO A 1 83 ? -17.432 17.009 5.722 1.00 76.31 83 PRO A C 1
ATOM 641 O O . PRO A 1 83 ? -18.029 16.020 5.297 1.00 76.31 83 PRO A O 1
ATOM 644 N N . GLU A 1 84 ? -16.244 17.383 5.246 1.00 73.75 84 GLU A N 1
ATOM 645 C CA . GLU A 1 84 ? -15.543 16.713 4.146 1.00 73.75 84 GLU A CA 1
ATOM 646 C C . GLU A 1 84 ? -15.080 15.301 4.527 1.00 73.75 84 GLU A C 1
ATOM 648 O O . GLU A 1 84 ? -15.302 14.344 3.784 1.00 73.75 84 GLU A O 1
ATOM 653 N N . ASP A 1 85 ? -14.485 15.132 5.711 1.00 70.38 85 ASP A N 1
ATOM 654 C CA . ASP A 1 85 ? -14.103 13.812 6.236 1.00 70.38 85 ASP A CA 1
ATOM 655 C C . ASP A 1 85 ? -15.317 12.908 6.438 1.00 70.38 85 ASP A C 1
ATOM 657 O O . ASP A 1 85 ? -15.244 11.692 6.254 1.00 70.38 85 ASP A O 1
ATOM 661 N N . GLN A 1 86 ? -16.448 13.492 6.834 1.00 78.06 86 GLN A N 1
ATOM 662 C CA . GLN A 1 86 ? -17.686 12.759 7.030 1.00 78.06 86 GLN A CA 1
ATOM 663 C C . GLN A 1 86 ? -18.267 12.290 5.692 1.00 78.06 86 GLN A C 1
ATOM 665 O O . GLN A 1 86 ? -18.666 11.130 5.604 1.00 78.06 86 GLN A O 1
ATOM 670 N N . ALA A 1 87 ? -18.270 13.135 4.657 1.00 76.38 87 ALA A N 1
ATOM 671 C CA . ALA A 1 87 ? -18.685 12.746 3.309 1.00 76.38 87 ALA A CA 1
ATOM 672 C C . ALA A 1 87 ? -17.794 11.623 2.752 1.00 76.38 87 ALA A C 1
ATOM 674 O O . ALA A 1 87 ? -18.303 10.597 2.296 1.00 76.38 87 ALA A O 1
ATOM 675 N N . ARG A 1 88 ? -16.467 11.756 2.899 1.00 72.31 88 ARG A N 1
ATOM 676 C CA . ARG A 1 88 ? -15.499 10.711 2.527 1.00 72.31 88 ARG A CA 1
ATOM 677 C C . ARG A 1 88 ? -15.753 9.403 3.259 1.00 72.31 88 ARG A C 1
ATOM 679 O O . ARG A 1 88 ? -15.809 8.349 2.639 1.00 72.31 88 ARG A O 1
ATOM 686 N N . HIS A 1 89 ? -15.962 9.460 4.571 1.00 73.62 89 HIS A N 1
ATOM 687 C CA . HIS A 1 89 ? -16.257 8.266 5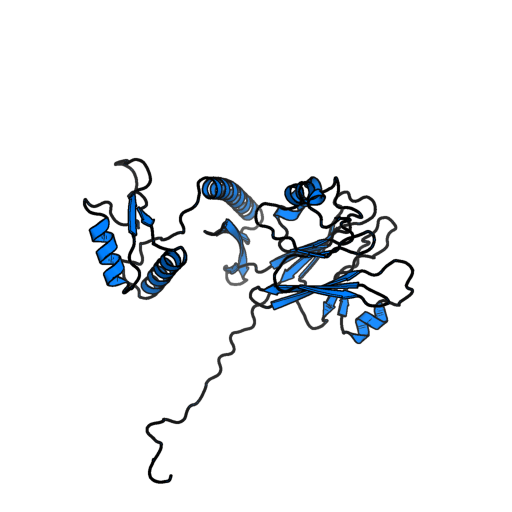.351 1.00 73.62 89 HIS A CA 1
ATOM 688 C C . HIS A 1 89 ? -17.564 7.594 4.915 1.00 73.62 89 HIS A C 1
ATOM 690 O O . HIS A 1 89 ? -17.660 6.372 4.960 1.00 73.62 89 HIS A O 1
ATOM 696 N N . VAL A 1 90 ? -18.587 8.358 4.522 1.00 79.94 90 VAL A N 1
ATOM 697 C CA . VAL A 1 90 ? -19.834 7.786 3.990 1.00 79.94 90 VAL A CA 1
ATOM 698 C C . VAL A 1 90 ? -19.571 7.084 2.657 1.00 79.94 90 VAL A C 1
ATOM 700 O O . VAL A 1 90 ? -19.966 5.930 2.514 1.00 79.94 90 VAL A O 1
ATOM 703 N N . ALA A 1 91 ? -18.841 7.717 1.735 1.00 77.19 91 ALA A N 1
ATOM 704 C CA . ALA A 1 91 ? -18.470 7.110 0.456 1.00 77.19 91 ALA A CA 1
ATOM 705 C C . ALA A 1 91 ? -17.649 5.819 0.643 1.00 77.19 91 ALA A C 1
ATOM 707 O O . ALA A 1 91 ? -18.015 4.768 0.116 1.00 77.19 91 ALA A O 1
ATOM 708 N N . LEU A 1 92 ? -16.608 5.866 1.481 1.00 72.81 92 LEU A N 1
ATOM 709 C CA . LEU A 1 92 ? -15.795 4.699 1.840 1.00 72.81 92 LEU A CA 1
ATOM 710 C C . LEU A 1 92 ? -16.634 3.610 2.517 1.00 72.81 92 LEU A C 1
ATOM 712 O O . LEU A 1 92 ? -16.441 2.429 2.255 1.00 72.81 92 LEU A O 1
ATOM 716 N N . SER A 1 93 ? -17.599 3.975 3.365 1.00 79.25 93 SER A N 1
ATOM 717 C CA . SER A 1 93 ? -18.482 3.000 4.014 1.00 79.25 93 SER A CA 1
ATOM 718 C C . SER A 1 93 ? -19.351 2.250 3.006 1.00 79.25 93 SER A C 1
ATOM 720 O O . SER A 1 93 ? -19.607 1.066 3.210 1.00 79.25 93 SER A O 1
ATOM 722 N N . VAL A 1 94 ? -19.799 2.913 1.937 1.00 80.75 94 VAL A N 1
ATOM 723 C CA . VAL A 1 94 ? -20.549 2.269 0.848 1.00 80.75 94 VAL A CA 1
ATOM 724 C C . VAL A 1 94 ? -19.642 1.320 0.067 1.00 80.75 94 VAL A C 1
ATOM 726 O O . VAL A 1 94 ? -20.035 0.190 -0.209 1.00 80.75 94 VAL A O 1
ATOM 729 N N . GLN A 1 95 ? -18.410 1.735 -0.237 1.00 75.38 95 GLN A N 1
ATOM 730 C CA . GLN A 1 95 ? -17.427 0.875 -0.906 1.00 75.38 95 GLN A CA 1
ATOM 731 C C . GLN A 1 95 ? -17.083 -0.362 -0.065 1.00 75.38 95 GLN A C 1
ATOM 733 O O . GLN A 1 95 ? -17.142 -1.480 -0.565 1.00 75.38 95 GLN A O 1
ATOM 738 N N . VAL A 1 96 ? -16.813 -0.189 1.232 1.00 76.50 96 VAL A N 1
ATOM 739 C CA . VAL A 1 96 ? -16.535 -1.295 2.164 1.00 76.50 96 VAL A CA 1
ATOM 740 C C . VAL A 1 96 ? -17.732 -2.229 2.310 1.00 76.50 96 VAL A C 1
ATOM 742 O O . VAL A 1 96 ? -17.552 -3.432 2.492 1.00 76.50 96 VAL A O 1
ATOM 745 N N . HIS A 1 97 ? -18.956 -1.708 2.227 1.00 83.19 97 HIS A N 1
ATOM 746 C CA . HIS A 1 97 ? -20.144 -2.552 2.216 1.00 83.19 97 HIS A CA 1
ATOM 747 C C . HIS A 1 97 ? -20.170 -3.448 0.976 1.00 83.19 97 HIS A C 1
ATOM 749 O O . HIS A 1 97 ? -20.232 -4.663 1.135 1.00 83.19 97 HIS A O 1
ATOM 755 N N . LYS A 1 98 ? -19.986 -2.872 -0.219 1.00 83.88 98 LYS A N 1
ATOM 756 C CA . LYS A 1 98 ? -19.900 -3.631 -1.476 1.00 83.88 98 LYS A CA 1
ATOM 757 C C . LYS A 1 98 ? -18.782 -4.675 -1.447 1.00 83.88 98 LYS A C 1
ATOM 759 O O . LYS A 1 98 ? -19.010 -5.815 -1.826 1.00 83.88 98 LYS A O 1
ATOM 764 N N . LEU A 1 99 ? -17.602 -4.319 -0.934 1.00 79.12 99 LEU A N 1
ATOM 765 C CA . LEU A 1 99 ? -16.476 -5.250 -0.773 1.00 79.12 99 LEU A CA 1
ATOM 766 C C . LEU A 1 99 ? -16.803 -6.420 0.165 1.00 79.12 99 LEU A C 1
ATOM 768 O O . LEU A 1 99 ? -16.341 -7.536 -0.038 1.00 79.12 99 LEU A O 1
ATOM 772 N N . ASN A 1 100 ? -17.597 -6.181 1.210 1.00 85.44 100 ASN A N 1
ATOM 773 C CA . ASN A 1 100 ? -18.055 -7.254 2.088 1.00 85.44 100 ASN A CA 1
ATOM 774 C C . ASN A 1 100 ? -19.160 -8.102 1.448 1.00 85.44 100 ASN A C 1
ATOM 776 O O . ASN A 1 100 ? -19.250 -9.289 1.748 1.00 85.44 100 ASN A O 1
ATOM 780 N N . GLU A 1 101 ? -20.006 -7.525 0.594 1.00 85.44 101 GLU A N 1
ATOM 781 C CA . GLU A 1 101 ? -21.002 -8.277 -0.174 1.00 85.44 101 GLU A CA 1
ATOM 782 C C . GLU A 1 101 ? -20.332 -9.199 -1.195 1.00 85.44 101 GLU A C 1
ATOM 784 O O . GLU A 1 101 ? -20.656 -10.384 -1.243 1.00 85.44 101 GLU A O 1
ATOM 789 N N . THR A 1 102 ? -19.339 -8.701 -1.938 1.00 80.00 102 THR A N 1
ATOM 790 C CA . THR A 1 102 ? -18.562 -9.525 -2.873 1.00 80.00 102 THR A CA 1
ATOM 791 C C . THR A 1 102 ? -17.774 -10.605 -2.139 1.00 80.00 102 THR A C 1
ATOM 793 O O . THR A 1 102 ? -17.845 -11.768 -2.520 1.00 80.00 102 THR A O 1
ATOM 796 N N . ALA A 1 103 ? -17.117 -10.274 -1.022 1.00 81.88 103 ALA A N 1
ATOM 797 C CA . ALA A 1 103 ? -16.398 -11.255 -0.206 1.00 81.88 103 ALA A CA 1
ATOM 798 C C . ALA A 1 103 ? -17.297 -12.393 0.309 1.00 81.88 103 ALA A C 1
ATOM 800 O O . ALA A 1 103 ? -16.857 -13.540 0.403 1.00 81.88 103 ALA A O 1
ATOM 801 N N . ARG A 1 104 ? -18.564 -12.092 0.627 1.00 83.69 104 ARG A N 1
ATOM 802 C CA . ARG A 1 104 ? -19.562 -13.099 1.019 1.00 83.69 104 ARG A CA 1
ATOM 803 C C . ARG A 1 104 ? -20.000 -13.984 -0.143 1.00 83.69 104 ARG A C 1
ATOM 805 O O . ARG A 1 104 ? -20.372 -15.123 0.114 1.00 83.69 104 ARG A O 1
ATOM 812 N N . ALA A 1 105 ? -19.984 -13.462 -1.368 1.00 78.44 105 ALA A N 1
ATOM 813 C CA . ALA A 1 105 ? -20.393 -14.188 -2.564 1.00 78.44 105 ALA A CA 1
ATOM 814 C C . ALA A 1 105 ? -19.315 -15.157 -3.072 1.00 78.44 105 ALA A C 1
ATOM 816 O O . ALA A 1 105 ? -19.668 -16.210 -3.589 1.00 78.44 105 ALA A O 1
ATOM 817 N N . THR A 1 106 ? -18.028 -14.823 -2.922 1.00 72.19 106 THR A N 1
ATOM 818 C CA . THR A 1 106 ? -16.934 -15.669 -3.424 1.00 72.19 106 THR A CA 1
ATOM 819 C C . THR A 1 106 ? -16.645 -16.836 -2.475 1.00 72.19 106 THR A C 1
ATOM 821 O O . THR A 1 106 ? -16.856 -17.980 -2.856 1.00 72.19 106 THR A O 1
ATOM 824 N N . GLU A 1 107 ? -16.190 -16.576 -1.239 1.00 66.06 107 GLU A N 1
ATOM 825 C CA . GLU A 1 107 ? -15.705 -17.644 -0.327 1.00 66.06 107 GLU A CA 1
ATOM 826 C C . GLU A 1 107 ? -15.910 -17.337 1.178 1.00 66.06 107 GLU A C 1
ATOM 828 O O . GLU A 1 107 ? -15.665 -18.179 2.037 1.00 66.06 107 GLU A O 1
ATOM 833 N N . ASN A 1 108 ? -16.386 -16.137 1.552 1.00 74.44 108 ASN A N 1
ATOM 834 C CA . ASN A 1 108 ? -16.613 -15.696 2.945 1.00 74.44 108 ASN A CA 1
ATOM 835 C C . ASN A 1 108 ? -15.401 -15.886 3.894 1.00 74.44 108 ASN A C 1
ATOM 837 O O . ASN A 1 108 ? -15.538 -16.000 5.125 1.00 74.44 108 ASN A O 1
ATOM 841 N N . GLU A 1 109 ? -14.202 -15.916 3.317 1.00 76.56 109 GLU A N 1
ATOM 842 C CA . GLU A 1 109 ? -12.928 -15.987 4.033 1.00 76.56 109 GLU A CA 1
ATOM 843 C C . GLU A 1 109 ? -12.319 -14.610 4.288 1.00 76.56 109 GLU A C 1
ATOM 845 O O . GLU A 1 109 ? -11.458 -14.470 5.158 1.00 76.56 109 GLU A O 1
ATOM 850 N N . THR A 1 110 ? -12.788 -13.583 3.572 1.00 79.75 110 THR A N 1
ATOM 851 C CA . THR A 1 110 ? -12.296 -12.207 3.668 1.00 79.75 110 THR A CA 1
ATOM 852 C C . THR A 1 110 ? -13.349 -11.253 4.237 1.00 79.75 110 THR A C 1
ATOM 854 O O . THR A 1 110 ? -14.553 -11.452 4.090 1.00 79.75 110 THR A O 1
ATOM 857 N N . SER A 1 111 ? -12.899 -10.219 4.948 1.00 82.62 111 SER A N 1
ATOM 858 C CA . SER A 1 111 ? -13.756 -9.178 5.525 1.00 82.62 111 SER A CA 1
ATOM 859 C C . SER A 1 111 ? -13.035 -7.835 5.531 1.00 82.62 111 SER A C 1
ATOM 861 O O . SER A 1 111 ? -11.835 -7.766 5.793 1.00 82.62 111 SER A O 1
ATOM 863 N N . TYR A 1 112 ? -13.762 -6.759 5.257 1.00 79.75 112 TYR A N 1
ATOM 864 C CA . TYR A 1 112 ? -13.235 -5.402 5.175 1.00 79.75 112 TYR A CA 1
ATOM 865 C C . TYR A 1 112 ? -13.844 -4.532 6.278 1.00 79.75 112 TYR A C 1
ATOM 867 O O . TYR A 1 112 ? -15.060 -4.499 6.468 1.00 79.75 112 TYR A O 1
ATOM 875 N N . SER A 1 113 ? -13.011 -3.789 7.009 1.00 76.69 113 SER A N 1
ATOM 876 C CA . SER A 1 113 ? -13.444 -2.896 8.088 1.00 76.69 113 SER A CA 1
ATOM 877 C C . SER A 1 113 ? -12.930 -1.481 7.869 1.00 76.69 113 SER A C 1
ATOM 879 O O . SER A 1 113 ? -11.728 -1.242 7.927 1.00 76.69 113 SER A O 1
ATOM 881 N N . LEU A 1 114 ? -13.848 -0.520 7.776 1.00 74.75 114 LEU A N 1
ATOM 882 C CA . LEU A 1 114 ? -13.519 0.905 7.797 1.00 74.75 114 LEU A CA 1
ATOM 883 C C . LEU A 1 114 ? -13.143 1.356 9.218 1.00 74.75 114 LEU A C 1
ATOM 885 O O . LEU A 1 114 ? -13.839 1.052 10.193 1.00 74.75 114 LEU A O 1
ATOM 889 N N . ARG A 1 115 ? -12.033 2.076 9.348 1.00 75.00 115 ARG A N 1
ATOM 890 C CA . ARG A 1 115 ? -11.509 2.612 10.606 1.00 75.00 115 ARG A CA 1
ATOM 891 C C . ARG A 1 115 ? -11.882 4.072 10.802 1.00 75.00 115 ARG A C 1
ATOM 893 O O . ARG A 1 115 ? -12.314 4.783 9.897 1.00 75.00 115 ARG A O 1
ATOM 900 N N . SER A 1 116 ? -11.738 4.541 12.041 1.00 60.22 116 SER A N 1
ATOM 901 C CA . SER A 1 116 ? -12.098 5.912 12.404 1.00 60.22 116 SER A CA 1
ATOM 902 C C . SER A 1 116 ? -11.257 6.967 11.683 1.00 60.22 116 SER A C 1
ATOM 904 O O . SER A 1 116 ? -11.799 8.037 11.407 1.00 60.22 116 SER A O 1
ATOM 906 N N . ASN A 1 117 ? -9.997 6.637 11.375 1.00 59.59 117 ASN A N 1
ATOM 907 C CA . ASN A 1 117 ? -9.029 7.434 10.613 1.00 59.59 117 ASN A CA 1
ATOM 908 C C . ASN A 1 117 ? -9.231 7.368 9.085 1.00 59.59 117 ASN A C 1
ATOM 910 O O . ASN A 1 117 ? -8.522 8.063 8.373 1.00 59.59 117 ASN A O 1
ATOM 914 N N . GLY A 1 118 ? -10.189 6.577 8.585 1.00 61.94 118 GLY A N 1
ATOM 915 C CA . GLY A 1 118 ? -10.459 6.440 7.150 1.00 61.94 118 GLY A CA 1
ATOM 916 C C . GLY A 1 118 ? -9.756 5.264 6.471 1.00 61.94 118 GLY A C 1
ATOM 917 O O . GLY A 1 118 ? -10.049 4.996 5.313 1.00 61.94 118 GLY A O 1
ATOM 918 N N . GLU A 1 119 ? -8.901 4.520 7.176 1.00 61.25 119 GLU A N 1
ATOM 919 C CA . GLU A 1 119 ? -8.280 3.310 6.628 1.00 61.25 119 GLU A CA 1
ATOM 920 C C . GLU A 1 119 ? -9.298 2.176 6.472 1.00 61.25 119 GLU A C 1
ATOM 922 O O . GLU A 1 119 ? -10.170 1.982 7.325 1.00 61.25 119 GLU A O 1
ATOM 927 N N . VAL A 1 120 ? -9.146 1.368 5.426 1.00 67.94 120 VAL A N 1
ATOM 928 C CA . VAL A 1 120 ? -9.905 0.129 5.240 1.00 67.94 120 VAL A CA 1
ATOM 929 C C . VAL A 1 120 ? -8.982 -1.043 5.532 1.00 67.94 120 VAL A C 1
ATOM 931 O O . VAL A 1 120 ? -7.982 -1.243 4.859 1.00 67.94 120 VAL A O 1
ATOM 934 N N . TRP A 1 121 ? -9.296 -1.822 6.563 1.00 70.75 121 TRP A N 1
ATOM 935 C CA . TRP A 1 121 ? -8.506 -2.997 6.926 1.00 70.75 121 TRP A CA 1
ATOM 936 C C . TRP A 1 121 ? -9.129 -4.261 6.351 1.00 70.75 121 TRP A C 1
ATOM 938 O O . TRP A 1 121 ? -10.313 -4.514 6.581 1.00 70.75 121 TRP A O 1
ATOM 948 N N . LYS A 1 122 ? -8.312 -5.084 5.690 1.00 76.69 122 LYS A N 1
ATOM 949 C CA . LYS A 1 122 ? -8.673 -6.434 5.251 1.00 76.69 122 LYS A CA 1
ATOM 950 C C . LYS A 1 122 ? -8.383 -7.453 6.357 1.00 76.69 122 LYS A C 1
ATOM 952 O O . LYS A 1 122 ? -7.360 -7.395 7.042 1.00 76.69 122 LYS A O 1
ATOM 957 N N . PHE A 1 123 ? -9.288 -8.402 6.528 1.00 76.50 123 PHE A N 1
ATOM 958 C CA . PHE A 1 123 ? -9.193 -9.530 7.442 1.00 76.50 123 PHE A CA 1
ATOM 959 C C . PHE A 1 123 ? -9.380 -10.824 6.666 1.00 76.50 123 PHE A C 1
ATOM 961 O O . PHE A 1 123 ? -10.212 -10.879 5.766 1.00 76.50 123 PHE A O 1
ATOM 968 N N . THR A 1 124 ? -8.632 -11.851 7.044 1.00 80.56 124 THR A N 1
ATOM 969 C CA . THR A 1 124 ? -8.752 -13.218 6.531 1.00 80.56 124 THR A CA 1
ATOM 970 C C . THR A 1 124 ? -8.982 -14.181 7.692 1.00 80.56 124 THR A C 1
ATOM 972 O O . THR A 1 124 ? -8.546 -13.918 8.819 1.00 80.56 124 THR A O 1
ATOM 975 N N . LYS A 1 125 ? -9.698 -15.284 7.468 1.00 77.94 125 LYS A N 1
ATOM 976 C CA . LYS A 1 125 ? -9.799 -16.361 8.464 1.00 77.94 125 LYS A CA 1
ATOM 977 C C . LYS A 1 125 ? -8.529 -17.211 8.440 1.00 77.94 125 LYS A C 1
ATOM 979 O O . LYS A 1 125 ? -8.045 -17.589 7.383 1.00 77.94 125 LYS A O 1
ATOM 984 N N . ASN A 1 126 ? -7.994 -17.526 9.616 1.00 70.88 126 ASN A N 1
ATOM 985 C CA . ASN A 1 126 ? -6.983 -18.576 9.750 1.00 70.88 126 ASN A CA 1
ATOM 986 C C . ASN A 1 126 ? -7.647 -19.964 9.656 1.00 70.88 126 ASN A C 1
ATOM 988 O O . ASN A 1 126 ? -8.860 -20.069 9.831 1.00 70.88 126 ASN A O 1
ATOM 992 N N . ALA A 1 127 ? -6.845 -21.031 9.545 1.00 70.12 127 ALA A N 1
ATOM 993 C CA . ALA A 1 127 ? -7.305 -22.430 9.587 1.00 70.12 127 ALA A CA 1
ATOM 994 C C . ALA A 1 127 ? -8.224 -22.760 10.789 1.00 70.12 127 ALA A C 1
ATOM 996 O O . ALA A 1 127 ? -9.083 -23.628 10.710 1.00 70.12 127 ALA A O 1
ATOM 997 N N . ASN A 1 128 ? -8.099 -22.010 11.890 1.00 73.62 128 ASN A N 1
ATOM 998 C CA . ASN A 1 128 ? -8.896 -22.178 13.111 1.00 73.62 128 ASN A CA 1
ATOM 999 C C . ASN A 1 128 ? -10.186 -21.321 13.113 1.00 73.62 128 ASN A C 1
ATOM 1001 O O . ASN A 1 128 ? -10.777 -21.102 14.169 1.00 73.62 128 ASN A O 1
ATOM 1005 N N . GLY A 1 129 ? -10.562 -20.713 11.983 1.00 72.94 129 GLY A N 1
ATOM 1006 C CA . GLY A 1 129 ? -11.753 -19.864 11.833 1.00 72.94 129 GLY A CA 1
ATOM 1007 C C . GLY A 1 129 ? -11.676 -18.475 12.487 1.00 72.94 129 GLY A C 1
ATOM 1008 O O . GLY A 1 129 ? -12.630 -17.701 12.403 1.00 72.94 129 GLY A O 1
ATOM 1009 N N . LYS A 1 130 ? -10.555 -18.118 13.133 1.00 76.94 130 LYS A N 1
ATOM 1010 C CA . LYS A 1 130 ? -10.349 -16.785 13.730 1.00 76.94 130 LYS A CA 1
ATOM 1011 C C . LYS A 1 130 ? -9.953 -15.754 12.673 1.00 76.94 130 LYS A C 1
ATOM 1013 O O . LYS A 1 130 ? -9.053 -16.006 11.876 1.00 76.94 130 LYS A O 1
ATOM 1018 N N . TRP A 1 131 ? -10.562 -14.569 12.737 1.00 75.81 131 TRP A N 1
ATOM 1019 C CA . TRP A 1 131 ? -10.203 -13.422 11.903 1.00 75.81 131 TRP A CA 1
ATOM 1020 C C . TRP A 1 131 ? -8.829 -12.868 12.286 1.00 75.81 131 TRP A C 1
ATOM 1022 O O . TRP A 1 131 ? -8.615 -12.435 13.421 1.00 75.81 131 TRP A O 1
ATOM 1032 N N . LYS A 1 132 ? -7.911 -12.835 11.326 1.00 71.88 132 LYS A N 1
ATOM 1033 C CA . LYS A 1 132 ? -6.601 -12.197 11.433 1.00 71.88 132 LYS A CA 1
ATOM 1034 C C . LYS A 1 132 ? -6.543 -11.032 10.454 1.00 71.88 132 LYS A C 1
ATOM 1036 O O . LYS A 1 132 ? -7.087 -11.108 9.357 1.00 71.88 132 LYS A O 1
ATOM 1041 N N . ARG A 1 133 ? -5.908 -9.925 10.851 1.00 67.31 133 ARG A N 1
ATOM 1042 C CA . ARG A 1 133 ? -5.668 -8.811 9.925 1.00 67.31 133 ARG A CA 1
ATOM 1043 C C . ARG A 1 133 ? -4.746 -9.312 8.818 1.00 67.31 133 ARG A C 1
ATOM 1045 O O . ARG A 1 133 ? -3.646 -9.771 9.124 1.00 67.31 133 ARG A O 1
ATOM 1052 N N . ALA A 1 134 ? -5.186 -9.195 7.570 1.00 64.19 134 ALA A N 1
ATOM 1053 C CA . ALA A 1 134 ? -4.317 -9.390 6.426 1.00 64.19 134 ALA A CA 1
ATOM 1054 C C . ALA A 1 134 ? -3.349 -8.200 6.401 1.00 64.19 134 ALA A C 1
ATOM 1056 O O . ALA A 1 134 ? -3.727 -7.084 6.061 1.00 64.19 134 ALA A O 1
ATOM 1057 N N . THR A 1 135 ? -2.117 -8.415 6.860 1.00 62.31 135 THR A N 1
ATOM 1058 C CA . THR A 1 135 ? -1.011 -7.448 6.768 1.00 62.31 135 THR A CA 1
ATOM 1059 C C . THR A 1 135 ? -0.290 -7.587 5.429 1.00 62.31 135 THR A C 1
ATOM 1061 O O . THR A 1 135 ? 0.937 -7.523 5.372 1.00 62.31 135 THR A O 1
ATOM 1064 N N . SER A 1 136 ? -1.062 -7.844 4.370 1.00 65.69 136 SER A N 1
ATOM 1065 C CA . SER A 1 136 ? -0.569 -7.890 3.003 1.00 65.69 136 SER A CA 1
ATOM 1066 C C . SER A 1 136 ? -0.492 -6.460 2.480 1.00 65.69 136 SER A C 1
ATOM 1068 O O . SER A 1 136 ? -1.541 -5.845 2.302 1.00 65.69 136 SER A O 1
ATOM 1070 N N . LEU A 1 137 ? 0.712 -5.935 2.273 1.00 75.25 137 LEU A N 1
ATOM 1071 C CA . LEU A 1 137 ? 0.903 -4.653 1.597 1.00 75.25 137 LEU A CA 1
ATOM 1072 C C . LEU A 1 137 ? 0.969 -4.890 0.095 1.00 75.25 137 LEU A C 1
ATOM 1074 O O . LEU A 1 137 ? 1.602 -5.845 -0.340 1.00 75.25 137 LEU A O 1
ATOM 1078 N N . GLN A 1 138 ? 0.344 -4.030 -0.692 1.00 77.94 138 GLN A N 1
ATOM 1079 C CA . GLN A 1 138 ? 0.503 -4.021 -2.142 1.00 77.94 138 GLN A CA 1
ATOM 1080 C C . GLN A 1 138 ? 1.577 -3.003 -2.524 1.00 77.94 138 GLN A C 1
ATOM 1082 O O . GLN A 1 138 ? 1.437 -1.815 -2.221 1.00 77.94 138 GLN A O 1
ATOM 1087 N N . ILE A 1 139 ? 2.641 -3.458 -3.189 1.00 82.81 139 ILE A N 1
ATOM 1088 C CA . ILE A 1 139 ? 3.604 -2.578 -3.856 1.00 82.81 139 ILE A CA 1
ATOM 1089 C C . ILE A 1 139 ? 3.423 -2.676 -5.364 1.00 82.81 139 ILE A C 1
ATOM 1091 O O . ILE A 1 139 ? 3.290 -3.771 -5.901 1.00 82.81 139 ILE A O 1
ATOM 1095 N N . CYS A 1 140 ? 3.461 -1.543 -6.052 1.00 82.19 140 CYS A N 1
ATOM 1096 C CA . CYS A 1 140 ? 3.471 -1.505 -7.507 1.00 82.19 140 CYS A CA 1
ATOM 1097 C C . CYS A 1 140 ? 4.682 -0.720 -8.009 1.00 82.19 140 CYS A C 1
ATOM 1099 O O . CYS A 1 140 ? 5.005 0.349 -7.479 1.00 82.19 140 CYS A O 1
ATOM 1101 N N . LEU A 1 141 ? 5.333 -1.265 -9.036 1.00 83.94 141 LEU A N 1
ATOM 1102 C CA . LEU A 1 141 ? 6.453 -0.678 -9.759 1.00 83.94 141 LEU A CA 1
ATOM 1103 C C . LEU A 1 141 ? 6.043 -0.468 -11.226 1.00 83.94 141 LEU A C 1
ATOM 1105 O O . LEU A 1 141 ? 6.224 -1.366 -12.052 1.00 83.94 141 LEU A O 1
ATOM 1109 N N . PRO A 1 142 ? 5.464 0.695 -11.573 1.00 78.25 142 PRO A N 1
ATOM 1110 C CA . PRO A 1 142 ? 5.218 1.065 -12.955 1.00 78.25 142 PRO A CA 1
ATOM 1111 C C . PRO A 1 142 ? 6.424 1.808 -13.538 1.00 78.25 142 PRO A C 1
ATOM 1113 O O . PRO A 1 142 ? 7.026 2.668 -12.884 1.00 78.25 142 PRO A O 1
ATOM 1116 N N . HIS A 1 143 ? 6.694 1.553 -14.819 1.00 75.69 143 HIS A N 1
ATOM 1117 C CA . HIS A 1 143 ? 7.703 2.261 -15.604 1.00 75.69 143 HIS A CA 1
ATOM 1118 C C . HIS A 1 143 ? 7.035 3.107 -16.711 1.00 75.69 143 HIS A C 1
ATOM 1120 O O . HIS A 1 143 ? 7.007 2.720 -17.877 1.00 75.69 143 HIS A O 1
ATOM 1126 N N . PRO A 1 144 ? 6.421 4.259 -16.373 1.00 64.44 144 PRO A N 1
ATOM 1127 C CA . PRO A 1 144 ? 5.544 4.979 -17.295 1.00 64.44 144 PRO A CA 1
ATOM 1128 C C . PRO A 1 144 ? 6.267 5.781 -18.389 1.00 64.44 144 PRO A C 1
ATOM 1130 O O . PRO A 1 144 ? 5.577 6.315 -19.259 1.00 64.44 144 PRO A O 1
ATOM 1133 N N . TRP A 1 145 ? 7.599 5.939 -18.353 1.00 65.12 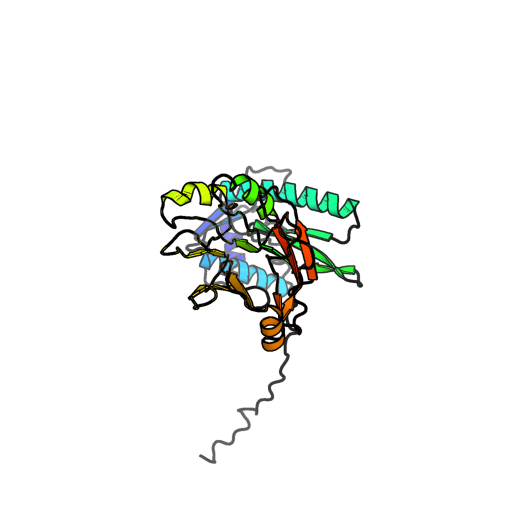145 TRP A N 1
ATOM 1134 C CA . TRP A 1 145 ? 8.401 6.804 -19.258 1.00 65.12 145 TRP A CA 1
ATOM 1135 C C . TRP A 1 145 ? 8.029 8.297 -19.282 1.00 65.12 145 TRP A C 1
ATOM 1137 O O . TRP A 1 145 ? 8.659 9.092 -19.971 1.00 65.12 145 TRP A O 1
ATOM 1147 N N . SER A 1 146 ? 6.990 8.682 -18.549 1.00 66.75 146 SER A N 1
ATOM 1148 C CA . SER A 1 146 ? 6.573 10.027 -18.163 1.00 66.75 146 SER A CA 1
ATOM 1149 C C . SER A 1 146 ? 5.231 9.872 -17.458 1.00 66.75 146 SER A C 1
ATOM 1151 O O . SER A 1 146 ? 4.384 9.096 -17.906 1.00 66.75 146 SER A O 1
ATOM 1153 N N . VAL A 1 147 ? 5.021 10.597 -16.363 1.00 67.31 147 VAL A N 1
ATOM 1154 C CA . VAL A 1 147 ? 3.724 10.597 -15.668 1.00 67.31 147 VAL A CA 1
ATOM 1155 C C . VAL A 1 147 ? 2.759 11.625 -16.270 1.00 67.31 147 VAL A C 1
ATOM 1157 O O . VAL A 1 147 ? 1.542 11.497 -16.119 1.00 67.31 147 VAL A O 1
ATOM 1160 N N . CYS A 1 148 ? 3.271 12.614 -17.007 1.00 65.38 148 CYS A N 1
ATOM 1161 C CA . CYS A 1 148 ? 2.448 13.642 -17.636 1.00 65.38 148 CYS A CA 1
ATOM 1162 C C . CYS A 1 148 ? 1.446 13.006 -18.615 1.00 65.38 148 CYS A C 1
ATOM 1164 O O . CYS A 1 148 ? 1.815 12.150 -19.420 1.00 65.38 148 CYS A O 1
ATOM 1166 N N . ASN A 1 149 ? 0.177 13.423 -18.539 1.00 68.38 149 ASN A N 1
ATOM 1167 C CA . ASN A 1 149 ? -0.969 12.871 -19.285 1.00 68.38 149 ASN A CA 1
ATOM 1168 C C . ASN A 1 149 ? -1.356 11.415 -18.948 1.00 68.38 149 ASN A C 1
ATOM 1170 O O . ASN A 1 149 ? -2.257 10.867 -19.578 1.00 68.38 149 ASN A O 1
ATOM 1174 N N . LYS A 1 150 ? -0.702 10.780 -17.966 1.00 71.12 150 LYS A N 1
ATOM 1175 C CA . LYS A 1 150 ? -1.038 9.430 -17.469 1.00 71.12 150 LYS A CA 1
ATOM 1176 C C . LYS A 1 150 ? -1.489 9.444 -16.007 1.00 71.12 150 LYS A C 1
ATOM 1178 O O . LYS A 1 150 ? -1.740 8.387 -15.437 1.00 71.12 150 LYS A O 1
ATOM 1183 N N . ALA A 1 151 ? -1.584 10.629 -15.406 1.00 70.88 151 ALA A N 1
ATOM 1184 C CA . ALA A 1 151 ? -1.881 10.817 -13.994 1.00 70.88 151 ALA A CA 1
ATOM 1185 C C . ALA A 1 151 ? -3.247 10.236 -13.604 1.00 70.88 151 ALA A C 1
ATOM 1187 O O . ALA A 1 151 ? -3.281 9.422 -12.689 1.00 70.88 151 ALA A O 1
ATOM 1188 N N . ALA A 1 152 ? -4.325 10.547 -14.337 1.00 69.25 152 ALA A N 1
ATOM 1189 C CA . ALA A 1 152 ? -5.644 9.950 -14.101 1.00 69.25 152 ALA A CA 1
ATOM 1190 C C . ALA A 1 152 ? -5.641 8.413 -14.176 1.00 69.25 152 ALA A C 1
ATOM 1192 O O . ALA A 1 152 ? -6.146 7.750 -13.276 1.00 69.25 152 ALA A O 1
ATOM 1193 N N . ILE A 1 153 ? -5.009 7.849 -15.212 1.00 69.19 153 ILE A N 1
ATOM 1194 C CA . ILE A 1 153 ? -4.908 6.393 -15.401 1.00 69.19 153 ILE A CA 1
ATOM 1195 C C . ILE A 1 153 ? -4.185 5.760 -14.208 1.00 69.19 153 ILE A C 1
ATOM 1197 O O . ILE A 1 153 ? -4.651 4.784 -13.634 1.00 69.19 153 ILE A O 1
ATOM 1201 N N . ILE A 1 154 ? -3.056 6.339 -13.800 1.00 71.38 154 ILE A N 1
ATOM 1202 C CA . ILE A 1 154 ? -2.288 5.853 -12.656 1.00 71.38 154 ILE A CA 1
ATOM 1203 C C . ILE A 1 154 ? -3.086 6.023 -11.347 1.00 71.38 154 ILE A C 1
ATOM 1205 O O . ILE A 1 154 ? -3.062 5.118 -10.516 1.00 71.38 154 ILE A O 1
ATOM 1209 N N . ASN A 1 155 ? -3.823 7.123 -11.166 1.00 71.44 155 ASN A N 1
ATOM 1210 C CA . ASN A 1 155 ? -4.652 7.372 -9.982 1.00 71.44 155 ASN A CA 1
ATOM 1211 C C . ASN A 1 155 ? -5.711 6.281 -9.781 1.00 71.44 155 ASN A C 1
ATOM 1213 O O . ASN A 1 155 ? -5.802 5.729 -8.684 1.00 71.44 155 ASN A O 1
ATOM 1217 N N . ASP A 1 156 ? -6.429 5.912 -10.847 1.00 68.88 156 ASP A N 1
ATOM 1218 C CA . ASP A 1 156 ? -7.449 4.857 -10.811 1.00 68.88 156 ASP A CA 1
ATOM 1219 C C . ASP A 1 156 ? -6.867 3.509 -10.349 1.00 68.88 156 ASP A C 1
ATOM 1221 O O . ASP A 1 156 ? -7.513 2.768 -9.602 1.00 68.88 156 ASP A O 1
ATOM 1225 N N . TYR A 1 157 ? -5.614 3.215 -10.715 1.00 66.75 157 TYR A N 1
ATOM 1226 C CA . TYR A 1 157 ? -4.917 2.002 -10.282 1.00 66.75 157 TYR A CA 1
ATOM 1227 C C . TYR A 1 157 ? -4.390 2.077 -8.838 1.00 66.75 157 TYR A C 1
ATOM 1229 O O . TYR A 1 157 ? -4.382 1.064 -8.136 1.00 66.75 157 TYR A O 1
ATOM 1237 N N . ILE A 1 158 ? -3.985 3.259 -8.352 1.00 66.75 158 ILE A N 1
ATOM 1238 C CA . ILE A 1 158 ? -3.394 3.434 -7.009 1.00 66.75 158 ILE A CA 1
ATOM 1239 C C . ILE A 1 158 ? -4.404 3.187 -5.877 1.00 66.75 158 ILE A C 1
ATOM 1241 O O . ILE A 1 158 ? -3.995 2.913 -4.752 1.00 66.75 158 ILE A O 1
ATOM 1245 N N . ILE A 1 159 ? -5.715 3.221 -6.140 1.00 61.78 159 ILE A N 1
ATOM 1246 C CA . ILE A 1 159 ? -6.760 3.125 -5.100 1.00 61.78 159 ILE A CA 1
ATOM 1247 C C . ILE A 1 159 ? -6.588 1.896 -4.184 1.00 61.78 159 ILE A C 1
ATOM 1249 O O . ILE A 1 159 ? -6.898 1.978 -2.995 1.00 61.78 159 ILE A O 1
ATOM 1253 N N . ASN A 1 160 ? -6.068 0.782 -4.712 1.00 60.78 160 ASN A N 1
ATOM 1254 C CA . ASN A 1 160 ? -5.855 -0.465 -3.966 1.00 60.78 160 ASN A CA 1
ATOM 1255 C C . ASN A 1 160 ? -4.371 -0.785 -3.691 1.00 60.78 160 ASN A C 1
ATOM 1257 O O . ASN A 1 160 ? -4.058 -1.908 -3.295 1.00 60.78 160 ASN A O 1
ATOM 1261 N N . ILE A 1 161 ? -3.463 0.169 -3.915 1.00 70.44 161 ILE A N 1
ATOM 1262 C CA . ILE A 1 161 ? -2.014 -0.003 -3.763 1.00 70.44 161 ILE A CA 1
ATOM 1263 C C . ILE A 1 161 ? -1.535 0.791 -2.545 1.00 70.44 161 ILE A C 1
ATOM 1265 O O . ILE A 1 161 ? -1.784 1.988 -2.435 1.00 70.44 161 ILE A O 1
ATOM 1269 N N . ASP A 1 162 ? -0.795 0.144 -1.644 1.00 72.50 162 ASP A N 1
ATOM 1270 C CA . ASP A 1 162 ? -0.266 0.799 -0.442 1.00 72.50 162 ASP A CA 1
ATOM 1271 C C . ASP A 1 162 ? 1.024 1.576 -0.731 1.00 72.50 162 ASP A C 1
ATOM 1273 O O . ASP A 1 162 ? 1.290 2.622 -0.136 1.00 72.50 162 ASP A O 1
ATOM 1277 N N . ILE A 1 163 ? 1.859 1.042 -1.627 1.00 76.75 163 ILE A N 1
ATOM 1278 C CA . ILE A 1 163 ? 3.181 1.579 -1.938 1.00 76.75 163 ILE A CA 1
ATOM 1279 C C . ILE A 1 163 ? 3.341 1.658 -3.451 1.00 76.75 163 ILE A C 1
ATOM 1281 O O . ILE A 1 163 ? 3.331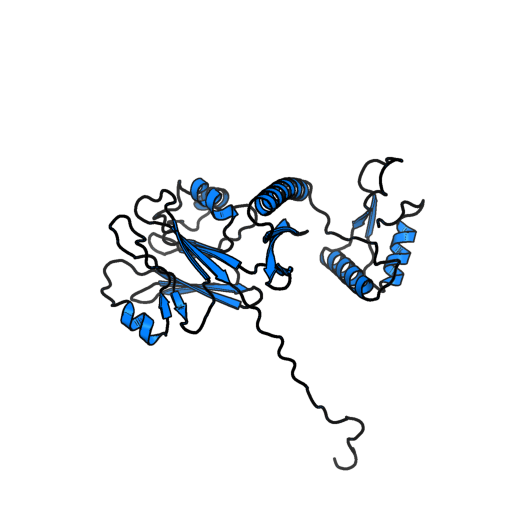 0.651 -4.151 1.00 76.75 163 ILE A O 1
ATOM 1285 N N . LEU A 1 164 ? 3.553 2.867 -3.957 1.00 76.88 164 LEU A N 1
ATOM 1286 C CA . LEU A 1 164 ? 3.870 3.088 -5.359 1.00 76.88 164 LEU A CA 1
ATOM 1287 C C . LEU A 1 164 ? 5.334 3.510 -5.494 1.00 76.88 164 LEU A C 1
ATOM 1289 O O . LEU A 1 164 ? 5.747 4.529 -4.932 1.00 76.88 164 LEU A O 1
ATOM 1293 N N . ALA A 1 165 ? 6.107 2.729 -6.242 1.00 78.75 165 ALA A N 1
ATOM 1294 C CA . ALA A 1 165 ? 7.478 3.046 -6.611 1.00 78.75 165 ALA A CA 1
ATOM 1295 C C . ALA A 1 165 ? 7.497 3.445 -8.087 1.00 78.75 165 ALA A C 1
ATOM 1297 O O . ALA A 1 165 ? 7.412 2.592 -8.959 1.00 78.75 165 ALA A O 1
ATOM 1298 N N . LEU A 1 166 ? 7.580 4.743 -8.379 1.00 75.12 166 LEU A N 1
ATOM 1299 C CA . LEU A 1 166 ? 7.618 5.221 -9.760 1.00 75.12 166 LEU A CA 1
ATOM 1300 C C . LEU A 1 166 ? 9.056 5.471 -10.205 1.00 75.12 166 LEU A C 1
ATOM 1302 O O . LEU A 1 166 ? 9.802 6.242 -9.584 1.00 75.12 166 LEU A O 1
ATOM 1306 N N . THR A 1 167 ? 9.413 4.880 -11.338 1.00 72.81 167 THR A N 1
ATOM 1307 C CA . THR A 1 167 ? 10.659 5.159 -12.053 1.00 72.81 167 THR A CA 1
ATOM 1308 C C . THR A 1 167 ? 10.387 6.045 -13.262 1.00 72.81 167 THR A C 1
ATOM 1310 O O . THR A 1 167 ? 9.357 5.915 -13.908 1.00 72.81 167 THR A O 1
ATOM 1313 N N . GLU A 1 168 ? 11.316 6.952 -13.572 1.00 71.06 168 GLU A N 1
ATOM 1314 C CA . GLU A 1 168 ? 11.226 7.826 -14.752 1.00 71.06 168 GLU A CA 1
ATOM 1315 C C . GLU A 1 168 ? 9.934 8.658 -14.824 1.00 71.06 168 GLU A C 1
ATOM 1317 O O . GLU A 1 168 ? 9.193 8.626 -15.802 1.00 71.06 168 GLU A O 1
ATOM 1322 N N . THR A 1 169 ? 9.662 9.453 -13.784 1.00 67.75 169 THR A N 1
ATOM 1323 C CA . THR A 1 169 ? 8.423 10.249 -13.710 1.00 67.75 169 THR A CA 1
ATOM 1324 C C . THR A 1 169 ? 8.433 11.538 -14.531 1.00 67.75 169 THR A C 1
ATOM 1326 O O . THR A 1 169 ? 7.370 12.070 -14.832 1.00 67.75 169 THR A O 1
ATOM 1329 N N . TRP A 1 170 ? 9.622 12.023 -14.909 1.00 68.44 170 TRP A N 1
ATOM 1330 C CA . TRP A 1 170 ? 9.855 13.276 -15.652 1.00 68.44 170 TRP A CA 1
ATOM 1331 C C . TRP A 1 170 ? 9.357 14.568 -14.977 1.00 68.44 170 TRP A C 1
ATOM 1333 O O . TRP A 1 170 ? 9.400 15.622 -15.605 1.00 68.44 170 TRP A O 1
ATOM 1343 N N . PHE A 1 171 ? 8.997 14.522 -13.692 1.00 66.50 171 PHE A N 1
ATOM 1344 C CA . PHE A 1 171 ? 8.695 15.724 -12.911 1.00 66.50 171 PHE A CA 1
ATOM 1345 C C . PHE A 1 171 ? 9.882 16.691 -12.861 1.00 66.50 171 PHE A C 1
ATOM 1347 O O . PHE A 1 171 ? 11.036 16.269 -12.714 1.00 66.50 171 PHE A O 1
ATOM 1354 N N . THR A 1 172 ? 9.577 17.982 -12.965 1.00 60.75 172 THR A N 1
ATOM 1355 C CA . THR A 1 172 ? 10.528 19.095 -12.852 1.00 60.75 172 THR A CA 1
ATOM 1356 C C . THR A 1 172 ? 10.910 19.403 -11.400 1.00 60.75 172 THR A C 1
ATOM 1358 O O . THR A 1 172 ? 11.916 20.070 -11.162 1.00 60.75 172 THR A O 1
ATOM 1361 N N . CYS A 1 173 ? 10.148 18.872 -10.440 1.00 63.12 173 CYS A N 1
ATOM 1362 C CA . CYS A 1 173 ? 10.168 19.192 -9.017 1.00 63.12 173 CYS A CA 1
ATOM 1363 C C . CYS A 1 173 ? 10.006 20.697 -8.752 1.00 63.12 173 CYS A C 1
ATOM 1365 O O . CYS A 1 173 ? 10.649 21.247 -7.856 1.00 63.12 173 CYS A O 1
ATOM 1367 N N . THR A 1 174 ? 9.164 21.350 -9.554 1.00 64.81 174 THR A N 1
ATOM 1368 C CA . THR A 1 174 ? 8.757 22.752 -9.397 1.00 64.81 174 THR A CA 1
ATOM 1369 C C . THR A 1 174 ? 7.237 22.836 -9.266 1.00 64.81 174 THR A C 1
ATOM 1371 O O . THR A 1 174 ? 6.544 21.866 -9.568 1.00 64.81 174 THR A O 1
ATOM 1374 N N . ASP A 1 175 ? 6.713 24.007 -8.898 1.00 70.44 175 ASP A N 1
ATOM 1375 C CA . ASP A 1 175 ? 5.270 24.273 -8.759 1.00 70.44 175 ASP A CA 1
ATOM 1376 C C . ASP A 1 175 ? 4.460 23.954 -10.038 1.00 70.44 175 ASP A C 1
ATOM 1378 O O . ASP A 1 175 ? 3.242 23.791 -9.998 1.00 70.44 175 ASP A O 1
ATOM 1382 N N . GLN A 1 176 ? 5.120 23.821 -11.197 1.00 65.62 176 GLN A N 1
ATOM 1383 C CA . GLN A 1 176 ? 4.485 23.387 -12.448 1.00 65.62 176 GLN A CA 1
ATOM 1384 C C . GLN A 1 176 ? 3.916 21.961 -12.365 1.00 65.62 176 GLN A C 1
ATOM 1386 O O . GLN A 1 176 ? 2.935 21.648 -13.044 1.00 65.62 176 GLN A O 1
ATOM 1391 N N . ASP A 1 177 ? 4.495 21.109 -11.518 1.00 68.88 177 ASP A N 1
ATOM 1392 C CA . ASP A 1 177 ? 4.086 19.714 -11.373 1.00 68.88 177 ASP A CA 1
ATOM 1393 C C . ASP A 1 177 ? 2.872 19.542 -10.447 1.00 68.88 177 ASP A C 1
ATOM 1395 O O . ASP A 1 177 ? 2.245 18.483 -10.469 1.00 68.88 177 ASP A O 1
ATOM 1399 N N . ASP A 1 178 ? 2.501 20.561 -9.660 1.00 69.94 178 ASP A N 1
ATOM 1400 C CA . ASP A 1 178 ? 1.462 20.465 -8.620 1.00 69.94 178 ASP A CA 1
ATOM 1401 C C . ASP A 1 178 ? 0.103 20.032 -9.176 1.00 69.94 178 ASP A C 1
ATOM 1403 O O . ASP A 1 178 ? -0.621 19.255 -8.547 1.00 69.94 178 ASP A O 1
ATOM 1407 N N . SER A 1 179 ? -0.233 20.487 -10.384 1.00 70.38 179 SER A N 1
ATOM 1408 C CA . SER A 1 179 ? -1.456 20.086 -11.087 1.00 70.38 179 SER A CA 1
ATOM 1409 C C . SER A 1 179 ? -1.471 18.584 -11.393 1.00 70.38 179 SER A C 1
ATOM 1411 O O . SER A 1 179 ? -2.422 17.882 -11.050 1.00 70.38 179 SER A O 1
ATOM 1413 N N . THR A 1 180 ? -0.372 18.071 -11.949 1.00 70.19 180 THR A N 1
ATOM 1414 C CA . THR A 1 180 ? -0.207 16.657 -12.306 1.00 70.19 180 THR A CA 1
ATOM 1415 C C . THR A 1 180 ? -0.081 15.787 -11.057 1.00 70.19 180 THR A C 1
ATOM 1417 O O . THR A 1 180 ? -0.579 14.668 -11.033 1.00 70.19 180 THR A O 1
ATOM 1420 N N . LEU A 1 181 ? 0.536 16.294 -9.986 1.00 69.88 181 LEU A N 1
ATOM 1421 C CA . LEU A 1 181 ? 0.634 15.607 -8.698 1.00 69.88 181 LEU A CA 1
ATOM 1422 C C . LEU A 1 181 ? -0.717 15.486 -8.001 1.00 69.88 181 LEU A C 1
ATOM 1424 O O . LEU A 1 181 ? -1.020 14.437 -7.435 1.00 69.88 181 LEU A O 1
ATOM 1428 N N . THR A 1 182 ? -1.529 16.539 -8.066 1.00 70.38 182 THR A N 1
ATOM 1429 C CA . THR A 1 182 ? -2.895 16.538 -7.533 1.00 70.38 182 THR A CA 1
ATOM 1430 C C . THR A 1 182 ? -3.777 15.546 -8.286 1.00 70.38 182 THR A C 1
ATOM 1432 O O . THR A 1 182 ? -4.604 14.875 -7.674 1.00 70.38 182 THR A O 1
ATOM 1435 N N . GLU A 1 183 ? -3.589 15.425 -9.601 1.00 73.81 183 GLU A N 1
ATOM 1436 C CA . GLU A 1 183 ? -4.288 14.438 -10.426 1.00 73.81 183 GLU A CA 1
ATOM 1437 C C . GLU A 1 183 ? -3.773 13.011 -10.183 1.00 73.81 183 GLU A C 1
ATOM 1439 O O . GLU A 1 183 ? -4.557 12.071 -10.150 1.00 73.81 183 GLU A O 1
ATOM 1444 N N . LEU A 1 184 ? -2.468 12.835 -9.961 1.00 71.44 184 LEU A N 1
ATOM 1445 C CA . LEU A 1 184 ? -1.832 11.531 -9.763 1.00 71.44 184 LEU A CA 1
ATOM 1446 C C . LEU A 1 184 ? -2.155 10.907 -8.402 1.00 71.44 184 LEU A C 1
ATOM 1448 O O . LEU A 1 184 ? -2.305 9.692 -8.300 1.00 71.44 184 LEU A O 1
ATOM 1452 N N . LEU A 1 185 ? -2.183 11.719 -7.343 1.00 65.50 185 LEU A N 1
ATOM 1453 C CA . LEU A 1 185 ? -2.235 11.231 -5.969 1.00 65.50 185 LEU A CA 1
ATOM 1454 C C . LEU A 1 185 ? -3.672 11.233 -5.439 1.00 65.50 185 LEU A C 1
ATOM 1456 O O . LEU A 1 185 ? -4.285 12.298 -5.314 1.00 65.50 185 LEU A O 1
ATOM 1460 N N . PRO A 1 186 ? -4.211 10.077 -5.013 1.00 63.84 186 PRO A N 1
ATOM 1461 C CA . PRO A 1 186 ? -5.449 10.059 -4.253 1.00 63.84 186 PRO A CA 1
ATOM 1462 C C . PRO A 1 186 ? -5.280 10.853 -2.949 1.00 63.84 186 PRO A C 1
ATOM 1464 O O . PRO A 1 186 ? -4.208 10.875 -2.334 1.00 63.84 186 PRO A O 1
ATOM 1467 N N . ARG A 1 187 ? -6.357 11.486 -2.469 1.00 47.94 187 ARG A N 1
ATOM 1468 C CA . ARG A 1 187 ? -6.326 12.265 -1.217 1.00 47.94 187 ARG A CA 1
ATOM 1469 C C . ARG A 1 187 ? -5.881 11.387 -0.038 1.00 47.94 187 ARG A C 1
ATOM 1471 O O . ARG A 1 187 ? -6.649 10.544 0.415 1.00 47.94 187 ARG A O 1
ATOM 1478 N N . GLY A 1 188 ? -4.692 11.653 0.507 1.00 53.69 188 GLY A N 1
ATOM 1479 C CA . GLY A 1 188 ? -4.108 10.916 1.638 1.00 53.69 188 GLY A CA 1
ATOM 1480 C C . GLY A 1 188 ? -2.746 10.281 1.344 1.00 53.69 188 GLY A C 1
ATOM 1481 O O . GLY A 1 188 ? -2.051 9.903 2.284 1.00 53.69 188 GLY A O 1
ATOM 1482 N N . PHE A 1 189 ? -2.332 10.217 0.075 1.00 57.38 189 PHE A N 1
ATOM 1483 C CA . PHE A 1 189 ? -0.985 9.795 -0.304 1.00 57.38 189 PHE A CA 1
ATOM 1484 C C . PHE A 1 189 ? 0.013 10.943 -0.124 1.00 57.38 189 PHE A C 1
ATOM 1486 O O . PHE A 1 189 ? -0.252 12.080 -0.511 1.00 57.38 189 PHE A O 1
ATOM 1493 N N . SER A 1 190 ? 1.179 10.647 0.450 1.00 58.53 190 SER A N 1
ATOM 1494 C CA . SER A 1 190 ? 2.275 11.608 0.613 1.00 58.53 190 SER A CA 1
ATOM 1495 C C . SER A 1 190 ? 3.438 11.270 -0.317 1.00 58.53 190 SER A C 1
ATOM 1497 O O . SER A 1 190 ? 4.201 10.345 -0.029 1.00 58.53 190 SER A O 1
ATOM 1499 N N . ILE A 1 191 ? 3.612 12.012 -1.410 1.00 63.34 191 ILE A N 1
ATOM 1500 C CA . ILE A 1 191 ? 4.726 11.782 -2.335 1.00 63.34 191 ILE A CA 1
ATOM 1501 C C . ILE A 1 191 ? 6.034 12.371 -1.802 1.00 63.34 191 ILE A C 1
ATOM 1503 O O . ILE A 1 191 ? 6.061 13.466 -1.242 1.00 63.34 191 ILE A O 1
ATOM 1507 N N . LYS A 1 192 ? 7.140 11.657 -2.013 1.00 63.47 192 LYS A N 1
ATOM 1508 C CA . LYS A 1 192 ? 8.483 12.227 -1.916 1.00 63.47 192 LYS A CA 1
ATOM 1509 C C . LYS A 1 192 ? 9.190 12.076 -3.248 1.00 63.47 192 LYS A C 1
ATOM 1511 O O . LYS A 1 192 ? 9.293 10.976 -3.791 1.00 63.47 192 LYS A O 1
ATOM 1516 N N . GLN A 1 193 ? 9.670 13.201 -3.756 1.00 63.09 193 GLN A N 1
ATOM 1517 C CA . GLN A 1 193 ? 10.383 13.296 -5.019 1.00 63.09 193 GLN A CA 1
ATOM 1518 C C . GLN A 1 193 ? 11.814 13.747 -4.772 1.00 63.09 193 GLN A C 1
ATOM 1520 O O . GLN A 1 193 ? 12.087 14.492 -3.831 1.00 63.09 193 GLN A O 1
ATOM 1525 N N . VAL A 1 194 ? 12.723 13.323 -5.645 1.00 56.38 194 VAL A N 1
ATOM 1526 C CA . VAL A 1 194 ? 14.066 13.898 -5.706 1.00 56.38 194 VAL A CA 1
ATOM 1527 C C . VAL A 1 194 ? 14.390 14.248 -7.150 1.00 56.38 194 VAL A C 1
ATOM 1529 O O . VAL A 1 194 ? 14.506 13.366 -8.005 1.00 56.38 194 VAL A O 1
ATOM 1532 N N . ALA A 1 195 ? 14.545 15.548 -7.400 1.00 48.84 195 ALA A N 1
ATOM 1533 C CA . ALA A 1 195 ? 14.865 16.101 -8.708 1.00 48.84 195 ALA A CA 1
ATOM 1534 C C . ALA A 1 195 ? 16.217 15.584 -9.223 1.00 48.84 195 ALA A C 1
ATOM 1536 O O . ALA A 1 195 ? 17.202 15.517 -8.477 1.00 48.84 195 ALA A O 1
ATOM 1537 N N . ARG A 1 196 ? 16.317 15.281 -10.523 1.00 52.31 196 ARG A N 1
ATOM 1538 C CA . ARG A 1 196 ? 17.624 15.145 -11.187 1.00 52.31 196 ARG A CA 1
ATOM 1539 C C . ARG A 1 196 ? 18.083 16.506 -11.730 1.00 52.31 196 ARG A C 1
ATOM 1541 O O . ARG A 1 196 ? 17.286 17.283 -12.236 1.00 52.31 196 ARG A O 1
ATOM 1548 N N . LYS A 1 197 ? 19.404 16.739 -11.753 1.00 43.22 197 LYS A N 1
ATOM 1549 C CA . LYS A 1 197 ? 20.031 17.851 -12.506 1.00 43.22 197 LYS A CA 1
ATOM 1550 C C . LYS A 1 197 ? 19.900 17.711 -14.041 1.00 43.22 197 LYS A C 1
ATOM 1552 O O . LYS A 1 197 ? 20.174 18.666 -14.755 1.00 43.22 197 LYS A O 1
ATOM 1557 N N . GLN A 1 198 ? 19.500 16.541 -14.550 1.00 39.47 198 GLN A N 1
ATOM 1558 C CA . GLN A 1 198 ? 19.150 16.276 -15.956 1.00 39.47 198 GLN A CA 1
ATOM 1559 C C . GLN A 1 198 ? 18.007 15.248 -16.030 1.00 39.47 198 GLN A C 1
ATOM 1561 O O . GLN A 1 198 ? 18.003 14.318 -15.228 1.00 39.47 198 GLN A O 1
ATOM 1566 N N . ARG A 1 199 ? 17.087 15.428 -16.995 1.00 34.59 199 ARG A N 1
ATOM 1567 C CA . ARG A 1 199 ? 15.819 14.700 -17.260 1.00 34.59 199 ARG A CA 1
ATOM 1568 C C . ARG A 1 199 ? 15.564 13.383 -16.481 1.00 34.59 199 ARG A C 1
ATOM 1570 O O . ARG A 1 199 ? 16.349 12.430 -16.516 1.00 34.59 199 ARG A O 1
ATOM 1577 N N . GLY A 1 200 ? 14.392 13.328 -15.838 1.00 43.75 200 GLY A N 1
ATOM 1578 C CA . GLY A 1 200 ? 13.821 12.183 -15.111 1.00 43.75 200 GLY A CA 1
ATOM 1579 C C . GLY A 1 200 ? 13.836 12.371 -13.589 1.00 43.75 200 GLY A C 1
ATOM 1580 O O . GLY A 1 200 ? 14.748 12.984 -13.059 1.00 43.75 200 GLY A O 1
ATOM 1581 N N . THR A 1 201 ? 12.856 11.825 -12.873 1.00 44.91 201 THR A N 1
ATOM 1582 C CA . THR A 1 201 ? 12.731 11.908 -11.404 1.00 44.91 201 THR A CA 1
ATOM 1583 C C . THR A 1 201 ? 12.352 10.515 -10.880 1.00 44.91 201 THR A C 1
ATOM 1585 O O . THR A 1 201 ? 11.744 9.730 -11.610 1.00 44.91 201 THR A O 1
ATOM 1588 N N . HIS A 1 202 ? 12.787 10.160 -9.666 1.00 48.38 202 HIS A N 1
ATOM 1589 C CA . HIS A 1 202 ? 12.342 8.944 -8.965 1.00 48.38 202 HIS A CA 1
ATOM 1590 C C . HIS A 1 202 ? 11.430 9.357 -7.811 1.00 48.38 202 HIS A C 1
ATOM 1592 O O . HIS A 1 202 ? 11.652 10.403 -7.191 1.00 48.38 202 HIS A O 1
ATOM 1598 N N . SER A 1 203 ? 10.397 8.567 -7.525 1.00 46.59 203 SER A N 1
ATOM 1599 C CA . SER A 1 203 ? 9.446 8.875 -6.454 1.00 46.59 203 SER A CA 1
ATOM 1600 C C . SER A 1 203 ? 9.118 7.619 -5.655 1.00 46.59 203 SER A C 1
ATOM 1602 O O . SER A 1 203 ? 8.805 6.584 -6.241 1.00 46.59 203 SER A O 1
ATOM 1604 N N . ALA A 1 204 ? 9.180 7.708 -4.325 1.00 41.94 204 ALA A N 1
ATOM 1605 C CA . ALA A 1 204 ? 8.676 6.657 -3.441 1.00 41.94 204 ALA A CA 1
ATOM 1606 C C . ALA A 1 204 ? 8.021 7.244 -2.180 1.00 41.94 204 ALA A C 1
ATOM 1608 O O . ALA A 1 204 ? 8.295 8.376 -1.774 1.00 41.94 204 ALA A O 1
ATOM 1609 N N . LEU A 1 205 ? 7.114 6.464 -1.592 1.00 43.12 205 LEU A N 1
ATOM 1610 C CA . LEU A 1 205 ? 6.225 6.850 -0.498 1.00 43.12 205 LEU A CA 1
ATOM 1611 C C . LEU A 1 205 ? 6.841 6.468 0.872 1.00 43.12 205 LEU A C 1
ATOM 1613 O O . LEU A 1 205 ? 7.227 5.319 1.055 1.00 43.12 205 LEU A O 1
ATOM 1617 N N . ASN A 1 206 ? 6.826 7.401 1.840 1.00 35.12 206 ASN A N 1
ATOM 1618 C CA . ASN A 1 206 ? 7.063 7.255 3.303 1.00 35.12 206 ASN A CA 1
ATOM 1619 C C . ASN A 1 206 ? 8.438 7.653 3.941 1.00 35.12 206 ASN A C 1
ATOM 1621 O O . ASN A 1 206 ? 9.391 8.065 3.273 1.00 35.12 206 ASN A O 1
ATOM 1625 N N . GLN A 1 207 ? 8.448 7.770 5.283 1.00 42.00 207 GLN A N 1
ATOM 1626 C CA . GLN A 1 207 ? 9.387 8.554 6.123 1.00 42.00 207 GLN A CA 1
ATOM 1627 C C . GLN A 1 207 ? 10.862 8.065 6.131 1.00 42.00 207 GLN A C 1
ATOM 1629 O O . GLN A 1 207 ? 11.151 6.907 5.893 1.00 42.00 207 GLN A O 1
ATOM 1634 N N . HIS A 1 208 ? 11.805 9.002 6.343 1.00 45.84 208 HIS A N 1
ATOM 1635 C CA . HIS A 1 208 ? 13.271 8.880 6.160 1.00 45.84 208 HIS A CA 1
ATOM 1636 C C . HIS A 1 208 ? 13.748 8.376 4.784 1.00 45.84 208 HIS A C 1
ATOM 1638 O O . HIS A 1 208 ? 13.769 7.187 4.492 1.00 45.84 208 HIS A O 1
ATOM 1644 N N . THR A 1 209 ? 14.187 9.313 3.939 1.00 55.78 209 THR A N 1
ATOM 1645 C CA . THR A 1 209 ? 14.601 9.044 2.553 1.00 55.78 209 THR A CA 1
ATOM 1646 C C . THR A 1 209 ? 16.034 9.486 2.299 1.00 55.78 209 THR A C 1
ATOM 1648 O O . THR A 1 209 ? 16.414 10.589 2.695 1.00 55.78 209 THR A O 1
ATOM 1651 N N . GLN A 1 210 ? 16.814 8.651 1.611 1.00 62.19 210 GLN A N 1
ATOM 1652 C CA . GLN A 1 210 ? 18.173 8.972 1.167 1.00 62.19 210 GLN A CA 1
ATOM 1653 C C . GLN A 1 210 ? 18.329 8.628 -0.316 1.00 62.19 210 GLN A C 1
ATOM 1655 O O . GLN A 1 210 ? 17.996 7.527 -0.744 1.00 62.19 210 GLN A O 1
ATOM 1660 N N . GLN A 1 211 ? 18.868 9.560 -1.103 1.00 69.19 211 GLN A N 1
ATOM 1661 C CA . GLN A 1 211 ? 19.297 9.280 -2.472 1.00 69.19 211 GLN A CA 1
ATOM 1662 C C . GLN A 1 211 ? 20.815 9.145 -2.512 1.00 69.19 211 GLN A C 1
ATOM 1664 O O . GLN A 1 211 ? 21.532 10.002 -1.995 1.00 69.19 211 GLN A O 1
ATOM 1669 N N . ARG A 1 212 ? 21.308 8.107 -3.191 1.00 70.50 212 ARG A N 1
ATOM 1670 C CA . ARG A 1 212 ? 22.736 7.938 -3.478 1.00 70.50 212 ARG A CA 1
ATOM 1671 C C . ARG A 1 212 ? 22.945 7.734 -4.972 1.00 70.50 212 ARG A C 1
ATOM 1673 O O . ARG A 1 212 ? 22.172 7.060 -5.651 1.00 70.50 212 ARG A O 1
ATOM 1680 N N . THR A 1 213 ? 23.989 8.362 -5.498 1.00 70.94 213 THR A N 1
ATOM 1681 C CA . THR A 1 213 ? 24.369 8.255 -6.910 1.00 70.94 213 THR A CA 1
ATOM 1682 C C . THR A 1 213 ? 25.702 7.534 -6.996 1.00 70.94 213 THR A C 1
ATOM 1684 O O . THR A 1 213 ? 26.680 7.989 -6.411 1.00 70.94 213 THR A O 1
ATOM 1687 N N . TYR A 1 214 ? 25.733 6.426 -7.731 1.00 73.81 214 TYR A N 1
ATOM 1688 C CA . TYR A 1 214 ? 26.938 5.663 -8.032 1.00 73.81 214 TYR A CA 1
ATOM 1689 C C . TYR A 1 214 ? 27.271 5.792 -9.522 1.00 73.81 214 TYR A C 1
ATOM 1691 O O . TYR A 1 214 ? 26.461 6.269 -10.317 1.00 73.81 214 TYR A O 1
ATOM 1699 N N . LYS A 1 215 ? 28.477 5.361 -9.914 1.00 70.12 215 LYS A N 1
ATOM 1700 C CA . LYS A 1 215 ? 28.931 5.418 -11.317 1.00 70.12 215 LYS A CA 1
ATOM 1701 C C . LYS A 1 215 ? 28.017 4.627 -12.260 1.00 70.12 215 LYS A C 1
ATOM 1703 O O . LYS A 1 215 ? 27.775 5.058 -13.380 1.00 70.12 215 LYS A O 1
ATOM 1708 N N . THR A 1 216 ? 27.525 3.476 -11.807 1.00 67.88 216 THR A N 1
ATOM 1709 C CA . THR A 1 216 ? 26.796 2.503 -12.636 1.00 67.88 216 THR A CA 1
ATOM 1710 C C . THR A 1 216 ? 25.284 2.527 -12.424 1.00 67.88 216 THR A C 1
ATOM 1712 O O . THR A 1 216 ? 24.540 2.100 -13.306 1.00 67.88 216 THR A O 1
ATOM 1715 N N . PHE A 1 217 ? 24.818 3.023 -11.276 1.00 73.75 217 PHE A N 1
ATOM 1716 C CA . PHE A 1 217 ? 23.404 3.051 -10.915 1.00 73.75 217 PHE A CA 1
ATOM 1717 C C . PHE A 1 217 ? 23.080 4.198 -9.958 1.00 73.75 217 PHE A C 1
ATOM 1719 O O . PHE A 1 217 ? 23.948 4.762 -9.290 1.00 73.75 217 PHE A O 1
ATOM 1726 N N . LYS A 1 218 ? 21.796 4.530 -9.865 1.00 74.94 218 LYS A N 1
ATOM 1727 C CA . LYS A 1 218 ? 21.253 5.434 -8.849 1.00 74.94 218 LYS A CA 1
ATOM 1728 C C . LYS A 1 218 ? 20.336 4.637 -7.943 1.00 74.94 218 LYS A C 1
ATOM 1730 O O . LYS A 1 218 ? 19.611 3.775 -8.428 1.00 74.94 218 LYS A O 1
ATOM 1735 N N . ILE A 1 219 ? 20.374 4.928 -6.650 1.00 78.50 219 ILE A N 1
ATOM 1736 C CA . ILE A 1 219 ? 19.508 4.281 -5.670 1.00 78.50 219 ILE A CA 1
ATOM 1737 C C . ILE A 1 219 ? 18.741 5.331 -4.882 1.00 78.50 219 ILE A C 1
ATOM 1739 O O . ILE A 1 219 ? 19.284 6.368 -4.485 1.00 78.50 219 ILE A O 1
ATOM 1743 N N . PHE A 1 220 ? 17.467 5.043 -4.676 1.00 76.00 220 PHE A N 1
ATOM 1744 C CA . PHE A 1 220 ? 16.587 5.782 -3.799 1.00 76.00 220 PHE A CA 1
ATOM 1745 C C . PHE A 1 220 ? 16.129 4.849 -2.684 1.00 76.00 220 PHE A C 1
ATOM 1747 O O . PHE A 1 220 ? 15.521 3.817 -2.954 1.00 76.00 220 PHE A O 1
ATOM 1754 N N . GLU A 1 221 ? 16.439 5.199 -1.441 1.00 77.75 221 GLU A N 1
ATOM 1755 C CA . GLU A 1 221 ? 16.098 4.393 -0.274 1.00 77.75 221 GLU A CA 1
ATOM 1756 C C . GLU A 1 221 ? 15.033 5.088 0.575 1.00 77.75 221 GLU A C 1
ATOM 1758 O O . GLU A 1 221 ? 15.102 6.298 0.818 1.00 77.75 221 GLU A O 1
ATOM 1763 N N . SER A 1 222 ? 14.064 4.310 1.049 1.00 74.19 222 SER A N 1
ATOM 1764 C CA . SER A 1 222 ? 13.009 4.739 1.969 1.00 74.19 222 SER A CA 1
ATOM 1765 C C . SER A 1 222 ? 12.726 3.639 2.989 1.00 74.19 222 SER A C 1
ATOM 1767 O O . SER A 1 222 ? 12.890 2.455 2.689 1.00 74.19 222 SER A O 1
ATOM 1769 N N . ILE A 1 223 ? 12.314 4.020 4.198 1.00 72.94 223 ILE A N 1
ATOM 1770 C CA . ILE A 1 223 ? 11.873 3.074 5.224 1.00 72.94 223 ILE A CA 1
ATOM 1771 C C . ILE A 1 223 ? 10.361 3.207 5.398 1.00 72.94 223 ILE A C 1
ATOM 1773 O O . ILE A 1 223 ? 9.822 4.281 5.659 1.00 72.94 223 ILE A O 1
ATOM 1777 N N . VAL A 1 224 ? 9.663 2.085 5.268 1.00 72.38 224 VAL A N 1
ATOM 1778 C CA . VAL A 1 224 ? 8.229 1.992 5.512 1.00 72.38 224 VAL A CA 1
ATOM 1779 C C . VAL A 1 224 ? 8.022 1.355 6.879 1.00 72.38 224 VAL A C 1
ATOM 1781 O O . VAL A 1 224 ? 8.275 0.166 7.074 1.00 72.38 224 VAL A O 1
ATOM 1784 N N . HIS A 1 225 ? 7.566 2.169 7.829 1.00 67.88 225 HIS A N 1
ATOM 1785 C CA . HIS A 1 225 ? 7.267 1.738 9.191 1.00 67.88 225 HIS A CA 1
ATOM 1786 C C . HIS A 1 225 ? 5.907 1.039 9.238 1.00 67.88 225 HIS A C 1
ATOM 1788 O O . HIS A 1 225 ? 4.867 1.658 9.004 1.00 67.88 225 HIS A O 1
ATOM 1794 N N . GLN A 1 226 ? 5.914 -0.258 9.535 1.00 66.31 226 GLN A N 1
ATOM 1795 C CA . GLN A 1 226 ? 4.714 -1.077 9.708 1.00 66.31 226 GLN A CA 1
ATOM 1796 C C . GLN A 1 226 ? 4.773 -1.794 11.060 1.00 66.31 226 GLN A C 1
ATOM 1798 O O . GLN A 1 226 ? 5.188 -1.225 12.064 1.00 66.31 226 GLN A O 1
ATOM 1803 N N . SER A 1 227 ? 4.341 -3.057 11.126 1.00 61.22 227 SER A N 1
ATOM 1804 C CA . SER A 1 227 ? 4.633 -3.908 12.292 1.00 61.22 227 SER A CA 1
ATOM 1805 C C . SER A 1 227 ? 6.112 -4.316 12.364 1.00 61.22 227 SER A C 1
ATOM 1807 O O . SER A 1 227 ? 6.548 -4.784 13.412 1.00 61.22 227 SER A O 1
ATOM 1809 N N . ILE A 1 228 ? 6.843 -4.144 11.258 1.00 69.19 228 ILE A N 1
ATOM 1810 C CA . ILE A 1 228 ? 8.302 -4.201 11.122 1.00 69.19 228 ILE A CA 1
ATOM 1811 C C . ILE A 1 228 ? 8.733 -3.026 10.234 1.00 69.19 228 ILE A C 1
ATOM 1813 O O . ILE A 1 228 ? 7.917 -2.520 9.457 1.00 69.19 228 ILE A O 1
ATOM 1817 N N . ASP A 1 229 ? 9.999 -2.631 10.317 1.00 75.88 229 ASP A N 1
ATOM 1818 C CA . ASP A 1 229 ? 10.574 -1.643 9.407 1.00 75.88 229 ASP A CA 1
ATOM 1819 C C . ASP A 1 229 ? 10.994 -2.320 8.102 1.00 75.88 229 ASP A C 1
ATOM 1821 O O . ASP A 1 229 ? 11.821 -3.232 8.100 1.00 75.88 229 ASP A O 1
ATOM 1825 N N . ILE A 1 230 ? 10.424 -1.868 6.987 1.00 79.38 230 ILE A N 1
ATOM 1826 C CA . ILE A 1 230 ? 10.747 -2.375 5.652 1.00 79.38 230 ILE A CA 1
ATOM 1827 C C . ILE A 1 230 ? 11.620 -1.341 4.957 1.00 79.38 230 ILE A C 1
ATOM 1829 O O . ILE A 1 230 ? 11.187 -0.213 4.730 1.00 79.38 230 ILE A O 1
ATOM 1833 N N . ARG A 1 231 ? 12.848 -1.717 4.595 1.00 84.44 231 ARG A N 1
ATOM 1834 C CA . ARG A 1 231 ? 13.709 -0.872 3.766 1.00 84.44 231 ARG A CA 1
ATOM 1835 C C . ARG A 1 231 ? 13.432 -1.155 2.296 1.00 84.44 231 ARG A C 1
ATOM 1837 O O . ARG A 1 231 ? 13.654 -2.266 1.830 1.00 84.44 231 ARG A O 1
ATOM 1844 N N . LEU A 1 232 ? 12.979 -0.135 1.581 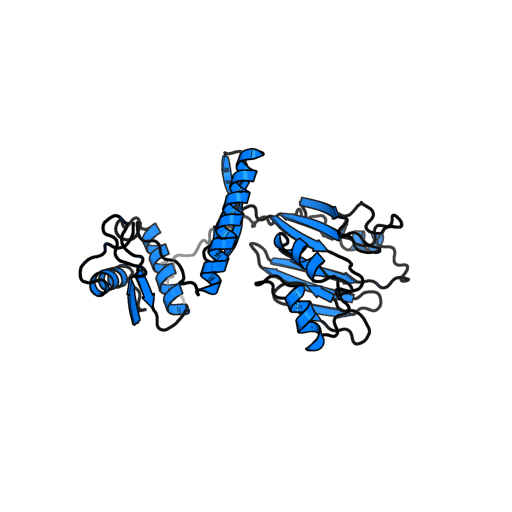1.00 83.56 232 LEU A N 1
ATOM 1845 C CA . LEU A 1 232 ? 12.786 -0.166 0.140 1.00 83.56 232 LEU A CA 1
ATOM 1846 C C . LEU A 1 232 ? 13.946 0.544 -0.539 1.00 83.56 232 LEU A C 1
ATOM 1848 O O . LEU A 1 232 ? 14.261 1.684 -0.197 1.00 83.56 232 LEU A O 1
ATOM 1852 N N . SER A 1 233 ? 14.535 -0.118 -1.528 1.00 85.25 233 SER A N 1
ATOM 1853 C CA . SER A 1 233 ? 15.649 0.407 -2.309 1.00 85.25 233 SER A CA 1
ATOM 1854 C C . SER A 1 233 ? 15.291 0.354 -3.791 1.00 85.25 233 SER A C 1
ATOM 1856 O O . SER A 1 233 ? 15.358 -0.695 -4.425 1.00 85.25 233 SER A O 1
ATOM 1858 N N . LEU A 1 234 ? 14.899 1.496 -4.350 1.00 81.88 234 LEU A N 1
ATOM 1859 C CA . LEU A 1 234 ? 14.590 1.644 -5.766 1.00 81.88 234 LEU A CA 1
ATOM 1860 C C . LEU A 1 234 ? 15.880 1.924 -6.539 1.00 81.88 234 LEU A C 1
ATOM 1862 O O . LEU A 1 234 ? 16.492 2.983 -6.378 1.00 81.88 234 LEU A O 1
ATOM 1866 N N . VAL A 1 235 ? 16.304 0.971 -7.367 1.00 80.75 235 VAL A N 1
ATOM 1867 C CA . VAL A 1 235 ? 17.552 1.047 -8.134 1.00 80.75 235 VAL A CA 1
ATOM 1868 C C . VAL A 1 235 ? 17.241 1.304 -9.601 1.00 80.75 235 VAL A C 1
ATOM 1870 O O . VAL A 1 235 ? 16.571 0.508 -10.246 1.00 80.75 235 VAL A O 1
ATOM 1873 N N . TYR A 1 236 ? 17.789 2.385 -10.148 1.00 76.62 236 TYR A N 1
ATOM 1874 C CA . TYR A 1 236 ? 17.719 2.690 -11.574 1.00 76.62 236 TYR A CA 1
ATOM 1875 C C . TYR A 1 236 ? 19.095 2.544 -12.229 1.00 76.62 236 TYR A C 1
ATOM 1877 O O . TYR A 1 236 ? 20.087 3.123 -11.763 1.00 76.62 236 TYR A O 1
ATOM 1885 N N . ARG A 1 237 ? 19.147 1.800 -13.338 1.00 74.50 237 ARG A N 1
ATOM 1886 C CA . ARG A 1 237 ? 20.333 1.614 -14.185 1.00 74.50 237 ARG A CA 1
ATOM 1887 C C . ARG A 1 237 ? 20.026 2.124 -15.586 1.00 74.50 237 ARG A C 1
ATOM 1889 O O . ARG A 1 237 ? 19.046 1.706 -16.184 1.00 74.50 237 ARG A O 1
ATOM 1896 N N . ALA A 1 238 ? 20.872 3.010 -16.108 1.00 67.00 238 ALA A N 1
ATOM 1897 C CA . ALA A 1 238 ? 20.739 3.455 -17.490 1.00 67.00 238 ALA A CA 1
ATOM 1898 C C . ALA A 1 238 ? 21.075 2.302 -18.462 1.00 67.00 238 ALA A C 1
ATOM 1900 O O . ALA A 1 238 ? 21.990 1.519 -18.171 1.00 67.00 238 ALA A O 1
ATOM 1901 N N . PRO A 1 239 ? 20.380 2.204 -19.608 1.00 62.81 239 PRO A N 1
ATOM 1902 C CA . PRO A 1 239 ? 20.672 1.198 -20.624 1.00 62.81 239 PRO A CA 1
ATOM 1903 C C . PRO A 1 239 ? 22.106 1.356 -21.162 1.00 62.81 239 PRO A C 1
ATOM 1905 O O . PRO A 1 239 ? 22.586 2.472 -21.353 1.00 62.81 239 PRO A O 1
ATOM 1908 N N . GLY A 1 240 ? 22.801 0.233 -21.386 1.00 61.19 240 GLY A N 1
ATOM 1909 C CA . GLY A 1 240 ? 24.163 0.190 -21.951 1.00 61.19 240 GLY A CA 1
ATOM 1910 C C . GLY A 1 240 ? 25.283 -0.205 -20.977 1.00 61.19 240 GLY A C 1
ATOM 1911 O O . GLY A 1 240 ? 26.373 -0.568 -21.415 1.00 61.19 240 GLY A O 1
ATOM 1912 N N . ASN A 1 241 ? 25.029 -0.224 -19.665 1.00 57.97 241 ASN A N 1
ATOM 1913 C CA . ASN A 1 241 ? 25.986 -0.757 -18.691 1.00 57.97 241 ASN A CA 1
ATOM 1914 C C . ASN A 1 241 ? 25.892 -2.294 -18.665 1.00 57.97 241 ASN A C 1
ATOM 1916 O O . ASN A 1 241 ? 25.018 -2.847 -18.004 1.00 57.97 241 ASN A O 1
ATOM 1920 N N . GLY A 1 242 ? 26.786 -2.985 -19.383 1.00 54.72 242 GLY A N 1
ATOM 1921 C CA . GLY A 1 242 ? 26.838 -4.451 -19.559 1.00 54.72 242 GLY A CA 1
ATOM 1922 C C . GLY A 1 242 ? 27.144 -5.292 -18.306 1.00 54.72 242 GLY A C 1
ATOM 1923 O O . GLY A 1 242 ? 27.845 -6.298 -18.387 1.00 54.72 242 GLY A O 1
ATOM 1924 N N . SER A 1 243 ? 26.662 -4.889 -17.130 1.00 57.09 243 SER A N 1
ATOM 1925 C CA . SER A 1 243 ? 26.817 -5.654 -15.892 1.00 57.09 243 SER A CA 1
ATOM 1926 C C . SER A 1 243 ? 25.944 -6.907 -15.917 1.00 57.09 243 SER A C 1
ATOM 1928 O O . SER A 1 243 ? 24.743 -6.799 -16.155 1.00 57.09 243 SER A O 1
ATOM 1930 N N . ARG A 1 244 ? 26.526 -8.068 -15.596 1.00 63.94 244 ARG A N 1
ATOM 1931 C CA . ARG A 1 244 ? 25.803 -9.332 -15.392 1.00 63.94 244 ARG A CA 1
ATOM 1932 C C . ARG A 1 244 ? 24.974 -9.236 -14.100 1.00 63.94 244 ARG A C 1
ATOM 1934 O O . ARG A 1 244 ? 25.576 -9.206 -13.027 1.00 63.94 244 ARG A O 1
ATOM 1941 N N . PRO A 1 245 ? 23.630 -9.186 -14.157 1.00 72.56 245 PRO A N 1
ATOM 1942 C CA . PRO A 1 245 ? 22.796 -9.018 -12.963 1.00 72.56 245 PRO A CA 1
ATOM 1943 C C . PRO A 1 245 ? 22.968 -10.165 -11.962 1.00 72.56 245 PRO A C 1
ATOM 1945 O O . PRO A 1 245 ? 22.929 -9.931 -10.759 1.00 72.56 245 PRO A O 1
ATOM 1948 N N . GLN A 1 246 ? 23.239 -11.374 -12.465 1.00 75.62 246 GLN A N 1
ATOM 1949 C CA . GLN A 1 246 ? 23.314 -12.596 -11.668 1.00 75.62 246 GLN A CA 1
ATOM 1950 C C . GLN A 1 246 ? 24.422 -12.568 -10.607 1.00 75.62 246 GLN A C 1
ATOM 1952 O O . GLN A 1 246 ? 24.156 -12.862 -9.452 1.00 75.62 246 GLN A O 1
ATOM 1957 N N . GLN A 1 247 ? 25.635 -12.125 -10.964 1.00 75.94 247 GLN A N 1
ATOM 1958 C CA . GLN A 1 247 ? 26.755 -12.054 -10.011 1.00 75.94 247 GLN A CA 1
ATOM 1959 C C . GLN A 1 247 ? 26.435 -11.127 -8.833 1.00 75.94 247 GLN A C 1
ATOM 1961 O O . GLN A 1 247 ? 26.712 -11.455 -7.686 1.00 75.94 247 GLN A O 1
ATOM 1966 N N . PHE A 1 248 ? 25.782 -9.996 -9.112 1.00 78.38 248 PHE A N 1
ATOM 1967 C CA . PHE A 1 248 ? 25.321 -9.076 -8.077 1.00 78.38 248 PHE A CA 1
ATOM 1968 C C . PHE A 1 248 ? 24.231 -9.710 -7.198 1.00 78.38 248 PHE A C 1
ATOM 1970 O O . PHE A 1 248 ? 24.239 -9.538 -5.985 1.00 78.38 248 PHE A O 1
ATOM 1977 N N . MET A 1 249 ? 23.290 -10.453 -7.781 1.00 85.12 249 MET A N 1
ATOM 1978 C CA . MET A 1 249 ? 22.263 -11.141 -6.993 1.00 85.12 249 MET A CA 1
ATOM 1979 C C . MET A 1 249 ? 22.883 -12.187 -6.062 1.00 85.12 249 MET A C 1
ATOM 1981 O O . MET A 1 249 ? 22.550 -12.214 -4.880 1.00 85.12 249 MET A O 1
ATOM 1985 N N . ASP A 1 250 ? 23.840 -12.969 -6.557 1.00 83.81 250 ASP A N 1
ATOM 1986 C CA . ASP A 1 250 ? 24.502 -14.018 -5.782 1.00 83.81 250 ASP A CA 1
ATOM 1987 C C . ASP A 1 250 ? 25.346 -13.433 -4.632 1.00 83.81 250 ASP A C 1
ATOM 1989 O O . ASP A 1 250 ? 25.230 -13.879 -3.488 1.00 83.81 250 ASP A O 1
ATOM 1993 N N . GLU A 1 251 ? 26.138 -12.386 -4.901 1.00 81.44 251 GLU A N 1
ATOM 1994 C CA . GLU A 1 251 ? 26.981 -11.703 -3.902 1.00 81.44 251 GLU A CA 1
ATOM 1995 C C . GLU A 1 251 ? 26.167 -11.140 -2.730 1.00 81.44 251 GLU A C 1
ATOM 1997 O O . GLU A 1 251 ? 26.575 -11.242 -1.571 1.00 81.44 251 GLU A O 1
ATOM 2002 N N . PHE A 1 252 ? 25.000 -10.562 -3.024 1.00 83.38 252 PHE A N 1
ATOM 2003 C CA . PHE A 1 252 ? 24.128 -9.945 -2.023 1.00 83.38 252 PHE A CA 1
ATOM 2004 C C . PHE A 1 252 ? 23.010 -10.877 -1.531 1.00 83.38 252 PHE A C 1
ATOM 2006 O O . PHE A 1 252 ? 22.162 -10.440 -0.748 1.00 83.38 252 PHE A O 1
ATOM 2013 N N . ARG A 1 253 ? 23.021 -12.152 -1.953 1.00 89.56 253 ARG A N 1
ATOM 2014 C CA . ARG A 1 253 ? 21.995 -13.165 -1.645 1.00 89.56 253 ARG A CA 1
ATOM 2015 C C . ARG A 1 253 ? 20.576 -12.653 -1.905 1.00 89.56 253 ARG A C 1
ATOM 2017 O O . ARG A 1 253 ? 19.708 -12.719 -1.031 1.00 89.56 253 ARG A O 1
ATOM 2024 N N . LEU A 1 254 ? 20.378 -12.086 -3.089 1.00 89.75 254 LEU A N 1
ATOM 2025 C CA . LEU A 1 254 ? 19.100 -11.571 -3.556 1.00 89.75 254 LEU A CA 1
ATOM 2026 C C . LEU A 1 254 ? 18.402 -12.609 -4.434 1.00 89.75 254 LEU A C 1
ATOM 2028 O O . LEU A 1 254 ? 19.022 -13.195 -5.318 1.00 89.75 254 LEU A O 1
ATOM 2032 N N . GLN A 1 255 ? 17.097 -12.758 -4.239 1.00 90.12 255 GLN A N 1
ATOM 2033 C CA . GLN A 1 255 ? 16.225 -13.558 -5.089 1.00 90.12 255 GLN A CA 1
ATOM 2034 C C . GLN A 1 255 ? 15.366 -12.644 -5.953 1.00 90.12 255 GLN A C 1
ATOM 2036 O O . GLN A 1 255 ? 14.835 -11.634 -5.479 1.00 90.12 255 GLN A O 1
ATOM 2041 N N . GLN A 1 256 ? 15.227 -13.017 -7.222 1.00 90.94 256 GLN A N 1
ATOM 2042 C CA . GLN A 1 256 ? 14.339 -12.370 -8.176 1.00 90.94 256 GLN A CA 1
ATOM 2043 C C . GLN A 1 256 ? 12.956 -13.014 -8.129 1.00 90.94 256 GLN A C 1
ATOM 2045 O O . GLN A 1 256 ? 12.837 -14.232 -8.216 1.00 90.94 256 GLN A O 1
ATOM 2050 N N . HIS A 1 257 ? 11.918 -12.182 -8.038 1.00 90.75 257 HIS A N 1
ATOM 2051 C CA . HIS A 1 257 ? 10.528 -12.648 -7.991 1.00 90.75 257 HIS A CA 1
ATOM 2052 C C . HIS A 1 257 ? 9.771 -12.461 -9.309 1.00 90.75 257 HIS A C 1
ATOM 2054 O O . HIS A 1 257 ? 8.804 -13.167 -9.566 1.00 90.75 257 HIS A O 1
ATOM 2060 N N . VAL A 1 258 ? 10.200 -11.521 -10.156 1.00 90.31 258 VAL A N 1
ATOM 2061 C CA . VAL A 1 258 ? 9.592 -11.298 -11.479 1.00 90.31 258 VAL A CA 1
ATOM 2062 C C . VAL A 1 258 ? 10.205 -12.277 -12.469 1.00 90.31 258 VAL A C 1
ATOM 2064 O O . VAL A 1 258 ? 11.419 -12.273 -12.643 1.00 90.31 258 VAL A O 1
ATOM 2067 N N . THR A 1 259 ? 9.396 -13.096 -13.130 1.00 89.38 259 THR A N 1
ATOM 2068 C CA . THR A 1 259 ? 9.871 -14.011 -14.187 1.00 89.38 259 THR A CA 1
ATOM 2069 C C . THR A 1 259 ? 9.249 -13.711 -15.544 1.00 89.38 259 THR A C 1
ATOM 2071 O O . THR A 1 259 ? 9.873 -13.978 -16.570 1.00 89.38 259 THR A O 1
ATOM 2074 N N . ASP A 1 260 ? 8.074 -13.086 -15.553 1.00 90.31 260 ASP A N 1
ATOM 2075 C CA . ASP A 1 260 ? 7.380 -12.708 -16.775 1.00 90.31 260 ASP A CA 1
ATOM 2076 C C . ASP A 1 260 ? 8.062 -11.529 -17.499 1.00 90.31 260 ASP A C 1
ATOM 2078 O O . ASP A 1 260 ? 8.781 -10.728 -16.880 1.00 90.31 260 ASP A O 1
ATOM 2082 N N . PRO A 1 261 ? 7.850 -11.384 -18.820 1.00 89.38 261 PRO A N 1
ATOM 2083 C CA . PRO A 1 261 ? 8.286 -10.208 -19.561 1.00 89.38 261 PRO A CA 1
ATOM 2084 C C . PRO A 1 261 ? 7.657 -8.926 -19.011 1.00 89.38 261 PRO A C 1
ATOM 2086 O O . PRO A 1 261 ? 6.438 -8.831 -18.913 1.00 89.38 261 PRO A O 1
ATOM 2089 N N . THR A 1 262 ? 8.471 -7.909 -18.724 1.00 89.19 262 THR A N 1
ATOM 2090 C CA . THR A 1 262 ? 7.998 -6.576 -18.298 1.00 89.19 262 THR A CA 1
ATOM 2091 C C . THR A 1 262 ? 8.060 -5.541 -19.416 1.00 89.19 262 THR A C 1
ATOM 2093 O O . THR A 1 262 ? 7.671 -4.398 -19.216 1.00 89.19 262 THR A O 1
ATOM 2096 N N . HIS A 1 263 ? 8.524 -5.935 -20.600 1.00 88.81 263 HIS A N 1
ATOM 2097 C CA . HIS A 1 263 ? 8.621 -5.094 -21.785 1.00 88.81 263 HIS A CA 1
ATOM 2098 C C . HIS A 1 263 ? 7.951 -5.777 -22.980 1.00 88.81 263 HIS A C 1
ATOM 2100 O O . HIS A 1 263 ? 8.061 -6.996 -23.141 1.00 88.81 263 HIS A O 1
ATOM 2106 N N . LYS A 1 264 ? 7.329 -5.001 -23.876 1.00 86.12 264 LYS A N 1
ATOM 2107 C CA . LYS A 1 264 ? 6.606 -5.532 -25.053 1.00 86.12 264 LYS A CA 1
ATOM 2108 C C . LYS A 1 264 ? 7.475 -6.349 -26.013 1.00 86.12 264 LYS A C 1
ATOM 2110 O O . LYS A 1 264 ? 6.969 -7.219 -26.712 1.00 86.12 264 LYS A O 1
ATOM 2115 N N . SER A 1 265 ? 8.787 -6.122 -26.011 1.00 86.06 265 SER A N 1
ATOM 2116 C CA . SER A 1 265 ? 9.762 -6.939 -26.759 1.00 86.06 265 SER A CA 1
ATOM 2117 C C . SER A 1 265 ? 10.070 -8.305 -26.125 1.00 86.06 265 SER A C 1
ATOM 2119 O O . SER A 1 265 ? 10.957 -9.000 -26.608 1.00 86.06 265 SER A O 1
ATOM 2121 N N . GLY A 1 266 ? 9.394 -8.691 -25.038 1.00 85.38 266 GLY A N 1
ATOM 2122 C CA . GLY A 1 266 ? 9.591 -9.987 -24.382 1.00 85.38 266 GLY A CA 1
ATOM 2123 C C . GLY A 1 266 ? 10.733 -10.020 -23.360 1.00 85.38 266 GLY A C 1
ATOM 2124 O O . GLY A 1 266 ? 11.155 -11.098 -22.953 1.00 85.38 266 GLY A O 1
ATOM 2125 N N . HIS A 1 267 ? 11.256 -8.863 -22.945 1.00 86.56 267 HIS A N 1
ATOM 2126 C CA . HIS A 1 267 ? 12.345 -8.772 -21.967 1.00 86.56 267 HIS A CA 1
ATOM 2127 C C . HIS A 1 267 ? 11.829 -8.488 -20.553 1.00 86.56 267 HIS A C 1
ATOM 2129 O O . HIS A 1 267 ? 10.851 -7.765 -20.375 1.00 86.56 267 HIS A O 1
ATOM 2135 N N . THR A 1 268 ? 12.533 -9.003 -19.546 1.00 88.06 268 THR A N 1
ATOM 2136 C CA . THR A 1 268 ? 12.287 -8.725 -18.123 1.00 88.06 268 THR A CA 1
ATOM 2137 C C . THR A 1 268 ? 13.320 -7.710 -17.642 1.00 88.06 268 THR A C 1
ATOM 2139 O O . THR A 1 268 ? 14.455 -8.063 -17.323 1.00 88.06 268 THR A O 1
ATOM 2142 N N . LEU A 1 269 ? 12.951 -6.430 -17.679 1.00 84.94 269 LEU A N 1
ATOM 2143 C CA . LEU A 1 269 ? 13.837 -5.309 -17.336 1.00 84.94 269 LEU A CA 1
ATOM 2144 C C . LEU A 1 269 ? 13.532 -4.731 -15.949 1.00 84.94 269 LEU A C 1
ATOM 2146 O O . LEU A 1 269 ? 14.426 -4.198 -15.292 1.00 84.94 269 LEU A O 1
ATOM 2150 N N . ASP A 1 270 ? 12.288 -4.871 -15.498 1.00 86.12 270 ASP A N 1
ATOM 2151 C CA . ASP A 1 270 ? 11.794 -4.349 -14.231 1.00 86.12 270 ASP A CA 1
ATOM 2152 C C . ASP A 1 270 ? 11.758 -5.490 -13.212 1.00 86.12 270 ASP A C 1
ATOM 2154 O O . ASP A 1 270 ? 11.008 -6.455 -13.350 1.00 86.12 270 ASP A O 1
ATOM 2158 N N . LEU A 1 271 ? 12.622 -5.411 -12.200 1.00 88.00 271 LEU A N 1
ATOM 2159 C CA . LEU A 1 271 ? 12.841 -6.503 -11.255 1.00 88.00 271 LEU A CA 1
ATOM 2160 C C . LEU A 1 271 ? 12.335 -6.145 -9.860 1.00 88.00 271 LEU A C 1
ATOM 2162 O O . LEU A 1 271 ? 12.597 -5.058 -9.348 1.00 88.00 271 LEU A O 1
ATOM 2166 N N . MET A 1 272 ? 11.700 -7.119 -9.212 1.00 89.06 272 MET A N 1
ATOM 2167 C CA . MET A 1 272 ? 11.425 -7.110 -7.778 1.00 89.06 272 MET A CA 1
ATOM 2168 C C . MET A 1 272 ? 12.374 -8.101 -7.101 1.00 89.06 272 MET A C 1
ATOM 2170 O O . MET A 1 272 ? 12.335 -9.297 -7.406 1.00 89.06 272 MET A O 1
ATOM 2174 N N . LEU A 1 273 ? 13.234 -7.602 -6.211 1.00 90.12 273 LEU A N 1
ATOM 2175 C CA . LEU A 1 273 ? 14.250 -8.394 -5.515 1.00 90.12 273 LEU A CA 1
ATOM 2176 C C . LEU A 1 273 ? 14.024 -8.350 -3.999 1.00 90.12 273 LEU A C 1
ATOM 2178 O O . LEU A 1 273 ? 13.699 -7.295 -3.454 1.00 90.12 273 LEU A O 1
ATOM 2182 N N . SER A 1 274 ? 14.256 -9.465 -3.308 1.00 89.94 274 SER A N 1
ATOM 2183 C CA . SER A 1 274 ? 14.345 -9.515 -1.837 1.00 89.94 274 SER A CA 1
ATOM 2184 C C . SER A 1 274 ? 15.564 -10.321 -1.404 1.00 89.94 274 SER A C 1
ATOM 2186 O O . SER A 1 274 ? 16.164 -11.007 -2.228 1.00 89.94 274 SER A O 1
ATOM 2188 N N . ARG A 1 275 ? 15.935 -10.290 -0.119 1.00 87.81 275 ARG A N 1
ATOM 2189 C CA . ARG A 1 275 ? 16.953 -11.225 0.390 1.00 87.81 275 ARG A CA 1
ATOM 2190 C C . ARG A 1 275 ? 16.400 -12.656 0.391 1.00 87.81 275 ARG A C 1
ATOM 2192 O O . ARG A 1 275 ? 15.215 -12.842 0.661 1.00 87.81 275 ARG A O 1
ATOM 2199 N N . ASN A 1 276 ? 17.249 -13.649 0.116 1.00 82.25 276 ASN A N 1
ATOM 2200 C CA . ASN A 1 276 ? 16.867 -15.070 0.005 1.00 82.25 276 ASN A CA 1
ATOM 2201 C C . ASN A 1 276 ? 16.218 -15.637 1.276 1.00 82.25 276 ASN A C 1
ATOM 2203 O O . ASN A 1 276 ? 15.408 -16.550 1.209 1.00 82.25 276 ASN A O 1
ATOM 2207 N N . GLU A 1 277 ? 16.575 -15.103 2.441 1.00 76.69 277 GLU A N 1
ATOM 2208 C CA . GLU A 1 277 ? 16.083 -15.570 3.744 1.00 76.69 277 GLU A CA 1
ATOM 2209 C C . GLU A 1 277 ? 14.769 -14.873 4.162 1.00 76.69 277 GLU A C 1
ATOM 2211 O O . GLU A 1 277 ? 14.213 -15.160 5.221 1.00 76.69 277 GLU A O 1
ATOM 2216 N N . GLU A 1 278 ? 14.256 -13.945 3.345 1.00 78.19 278 GLU A N 1
ATOM 2217 C CA . GLU A 1 278 ? 13.041 -13.183 3.630 1.00 78.19 278 GLU A CA 1
ATOM 2218 C C . GLU A 1 278 ? 11.838 -13.720 2.843 1.00 78.19 278 GLU A C 1
ATOM 2220 O O . GLU A 1 278 ? 11.733 -13.541 1.631 1.00 78.19 278 GLU A O 1
ATOM 2225 N N . GLU A 1 279 ? 10.847 -14.261 3.553 1.00 78.31 279 GLU A N 1
ATOM 2226 C CA . GLU A 1 279 ? 9.512 -14.566 3.008 1.00 78.31 279 GLU A CA 1
ATOM 2227 C C . GLU A 1 279 ? 8.609 -13.317 2.989 1.00 78.31 279 GLU A C 1
ATOM 2229 O O . GLU A 1 279 ? 7.470 -13.332 3.466 1.00 78.31 279 GLU A O 1
ATOM 2234 N N . LEU A 1 280 ? 9.150 -12.188 2.521 1.00 82.50 280 LEU A N 1
ATOM 2235 C CA . LEU A 1 280 ? 8.424 -10.918 2.496 1.00 82.50 280 LEU A CA 1
ATOM 2236 C C . LEU A 1 280 ? 7.452 -10.854 1.317 1.00 82.50 280 LEU A C 1
ATOM 2238 O O . LEU A 1 280 ? 6.320 -10.415 1.496 1.00 82.50 280 LEU A O 1
ATOM 2242 N N . ILE A 1 281 ? 7.879 -11.274 0.127 1.00 86.56 281 ILE A N 1
ATOM 2243 C CA . ILE A 1 281 ? 7.066 -11.240 -1.094 1.00 86.56 281 ILE A CA 1
ATOM 2244 C C . ILE A 1 281 ? 6.282 -12.550 -1.194 1.00 86.56 281 ILE A C 1
ATOM 2246 O O . ILE A 1 281 ? 6.853 -13.631 -1.123 1.00 86.56 281 ILE A O 1
ATOM 2250 N N . SER A 1 282 ? 4.961 -12.438 -1.318 1.00 83.94 282 SER A N 1
ATOM 2251 C CA . SER A 1 282 ? 4.019 -13.567 -1.334 1.00 83.94 282 SER A CA 1
ATOM 2252 C C . SER A 1 282 ? 3.456 -13.871 -2.720 1.00 83.94 282 SER A C 1
ATOM 2254 O O . SER A 1 282 ? 3.177 -15.026 -3.020 1.00 83.94 282 SER A O 1
ATOM 2256 N N . SER A 1 283 ? 3.308 -12.855 -3.571 1.00 85.12 283 SER A N 1
ATOM 2257 C CA . SER A 1 283 ? 2.951 -13.015 -4.980 1.00 85.12 283 SER A CA 1
ATOM 2258 C C . SER A 1 283 ? 3.485 -11.841 -5.788 1.00 85.12 283 SER A C 1
ATOM 2260 O O . SER A 1 283 ? 3.680 -10.750 -5.241 1.00 85.12 283 SER A O 1
ATOM 2262 N N . VAL A 1 284 ? 3.711 -12.081 -7.077 1.00 89.56 284 VAL A N 1
ATOM 2263 C CA . VAL A 1 284 ? 4.073 -11.072 -8.069 1.00 89.56 284 VAL A CA 1
ATOM 2264 C C . VAL A 1 284 ? 3.226 -11.308 -9.309 1.00 89.56 284 VAL A C 1
ATOM 2266 O O . VAL A 1 284 ? 3.063 -12.448 -9.732 1.00 89.56 284 VAL A O 1
ATOM 2269 N N . GLU A 1 285 ? 2.695 -10.231 -9.868 1.00 88.56 285 GLU A N 1
ATOM 2270 C CA . GLU A 1 285 ? 1.910 -10.227 -11.094 1.00 88.56 285 GLU A CA 1
ATOM 2271 C C . GLU A 1 285 ? 2.429 -9.122 -12.011 1.00 88.56 285 GLU A C 1
ATOM 2273 O O . GLU A 1 285 ? 2.720 -8.007 -11.566 1.00 88.56 285 GLU A O 1
ATOM 2278 N N . VAL A 1 286 ? 2.543 -9.430 -13.301 1.00 88.06 286 VAL A N 1
ATOM 2279 C CA . VAL A 1 286 ? 2.863 -8.444 -14.333 1.00 88.06 286 VAL A CA 1
ATOM 2280 C C . VAL A 1 286 ? 1.576 -8.056 -15.044 1.00 88.06 286 VAL A C 1
ATOM 2282 O O . VAL A 1 286 ? 0.878 -8.901 -15.601 1.00 88.06 286 VAL A O 1
ATOM 2285 N N . LEU A 1 287 ? 1.242 -6.769 -14.993 1.00 84.69 287 LEU A N 1
ATOM 2286 C CA . LEU A 1 287 ? -0.048 -6.253 -15.426 1.00 84.69 287 LEU A CA 1
ATOM 2287 C C . LEU A 1 287 ? 0.109 -5.277 -16.592 1.00 84.69 287 LEU A C 1
ATOM 2289 O O . LEU A 1 287 ? 0.905 -4.334 -16.545 1.00 84.69 287 LEU A O 1
ATOM 2293 N N . ASP A 1 288 ? -0.719 -5.458 -17.619 1.00 84.56 288 ASP A N 1
ATOM 2294 C CA . ASP A 1 288 ? -0.889 -4.456 -18.665 1.00 84.56 288 ASP A CA 1
ATOM 2295 C C . ASP A 1 288 ? -1.833 -3.360 -18.177 1.00 84.56 288 ASP A C 1
ATOM 2297 O O . ASP A 1 288 ? -3.007 -3.592 -17.893 1.00 84.56 288 ASP A O 1
ATOM 2301 N N . HIS A 1 289 ? -1.285 -2.164 -18.000 1.00 75.75 289 HIS A N 1
ATOM 2302 C CA . HIS A 1 289 ? -2.015 -0.969 -17.574 1.00 75.75 289 HIS A CA 1
ATOM 2303 C C . HIS A 1 289 ? -2.086 0.078 -18.695 1.00 75.75 289 HIS A C 1
ATOM 2305 O O . HIS A 1 289 ? -2.379 1.246 -18.441 1.00 75.75 289 HIS A O 1
ATOM 2311 N N . GLY A 1 290 ? -1.814 -0.327 -19.942 1.00 70.12 290 GLY A N 1
ATOM 2312 C CA . GLY A 1 290 ? -1.870 0.548 -21.110 1.00 70.12 290 GLY A CA 1
ATOM 2313 C C . GLY A 1 290 ? -0.642 1.442 -21.276 1.00 70.12 290 GLY A C 1
ATOM 2314 O O . GLY A 1 290 ? -0.697 2.441 -21.997 1.00 70.12 290 GLY A O 1
ATOM 2315 N N . PHE A 1 291 ? 0.480 1.115 -20.625 1.00 74.94 291 PHE A N 1
ATOM 2316 C CA . PHE A 1 291 ? 1.730 1.824 -20.881 1.00 74.94 291 PHE A CA 1
ATOM 2317 C C . PHE A 1 291 ? 2.301 1.437 -22.265 1.00 74.94 291 PHE A C 1
ATOM 2319 O O . PHE A 1 291 ? 2.094 0.317 -22.748 1.00 74.94 291 PHE A O 1
ATOM 2326 N N . PRO A 1 292 ? 3.004 2.361 -22.950 1.00 72.62 292 PRO A N 1
ATOM 2327 C CA . PRO A 1 292 ? 3.432 2.147 -24.332 1.00 72.62 292 PRO A CA 1
ATOM 2328 C C . PRO A 1 292 ? 4.397 0.980 -24.510 1.00 72.62 292 PRO A C 1
ATOM 2330 O O . PRO A 1 292 ? 4.225 0.241 -25.472 1.00 72.62 292 PRO A O 1
ATOM 2333 N N . ASP A 1 293 ? 5.330 0.781 -23.576 1.00 80.62 293 ASP A N 1
ATOM 2334 C CA . ASP A 1 293 ? 6.472 -0.124 -23.783 1.00 80.62 293 ASP A CA 1
ATOM 2335 C C . ASP A 1 293 ? 6.686 -1.118 -22.629 1.00 80.62 293 ASP A C 1
ATOM 2337 O O . ASP A 1 293 ? 7.204 -2.214 -22.846 1.00 80.62 293 ASP A O 1
ATOM 2341 N N . HIS A 1 294 ? 6.230 -0.773 -21.421 1.00 85.62 294 HIS A N 1
ATOM 2342 C CA . HIS A 1 294 ? 6.436 -1.556 -20.202 1.00 85.62 294 HIS A CA 1
ATOM 2343 C C . HIS A 1 294 ? 5.123 -2.048 -19.591 1.00 85.62 294 HIS A C 1
ATOM 2345 O O . HIS A 1 294 ? 4.082 -1.411 -19.720 1.00 85.62 294 HIS A O 1
ATOM 2351 N N . TYR A 1 295 ? 5.194 -3.152 -18.862 1.00 86.25 295 TYR A N 1
ATOM 2352 C CA . TYR A 1 295 ? 4.134 -3.643 -17.992 1.00 86.25 295 TYR A CA 1
ATOM 2353 C C . TYR A 1 295 ? 4.416 -3.235 -16.541 1.00 86.25 295 TYR A C 1
ATOM 2355 O O . TYR A 1 295 ? 5.568 -3.046 -16.149 1.00 86.25 295 TYR A O 1
ATOM 2363 N N . ALA A 1 296 ? 3.368 -3.067 -15.737 1.00 85.38 296 ALA A N 1
ATOM 2364 C CA . ALA A 1 296 ? 3.515 -2.754 -14.321 1.00 85.38 296 ALA A CA 1
ATOM 2365 C C . ALA A 1 296 ? 3.757 -4.037 -13.521 1.00 85.38 296 ALA A C 1
ATOM 2367 O O . ALA A 1 296 ? 3.081 -5.038 -13.740 1.00 85.38 296 ALA A O 1
ATOM 2368 N N . VAL A 1 297 ? 4.687 -4.001 -12.567 1.00 87.94 297 VAL A N 1
ATOM 2369 C CA . VAL A 1 297 ? 4.917 -5.122 -11.648 1.00 87.94 297 VAL A CA 1
ATOM 2370 C C . VAL A 1 297 ? 4.178 -4.850 -10.344 1.00 87.94 297 VAL A C 1
ATOM 2372 O O . VAL A 1 297 ? 4.525 -3.916 -9.619 1.00 87.94 297 VAL A O 1
ATOM 2375 N N . LEU A 1 298 ? 3.180 -5.670 -10.028 1.00 87.00 298 LEU A N 1
ATOM 2376 C CA . LEU A 1 298 ? 2.454 -5.650 -8.762 1.00 87.00 298 LEU A CA 1
ATOM 2377 C C . LEU A 1 298 ? 2.970 -6.781 -7.871 1.00 87.00 298 LEU A C 1
ATOM 2379 O O . LEU A 1 298 ? 3.110 -7.912 -8.324 1.00 87.00 298 LEU A O 1
ATOM 2383 N N . ALA A 1 299 ? 3.243 -6.499 -6.600 1.00 86.75 299 ALA A N 1
ATOM 2384 C CA . ALA A 1 299 ? 3.628 -7.524 -5.641 1.00 86.75 299 ALA A CA 1
ATOM 2385 C C . ALA A 1 299 ? 2.887 -7.389 -4.310 1.00 86.75 299 ALA A C 1
ATOM 2387 O O . ALA A 1 299 ? 2.686 -6.293 -3.780 1.00 86.75 299 ALA A O 1
ATOM 2388 N N . SER A 1 300 ? 2.543 -8.540 -3.737 1.00 84.06 300 SER A N 1
ATOM 2389 C CA . SER A 1 300 ? 1.939 -8.653 -2.412 1.00 84.06 300 SER A CA 1
ATOM 2390 C C . SER A 1 300 ? 3.011 -8.951 -1.371 1.00 84.06 300 SER A C 1
ATOM 2392 O O . SER A 1 300 ? 3.654 -9.998 -1.436 1.00 84.06 300 SER A O 1
ATOM 2394 N N . LEU A 1 301 ? 3.178 -8.093 -0.367 1.00 83.50 301 LEU A N 1
ATOM 2395 C CA . LEU A 1 301 ? 4.125 -8.288 0.727 1.00 83.50 301 LEU A CA 1
ATOM 2396 C C . LEU A 1 301 ? 3.405 -8.779 1.975 1.00 83.50 301 LEU A C 1
ATOM 2398 O O . LEU A 1 301 ? 2.564 -8.068 2.518 1.00 83.50 301 LEU A O 1
ATOM 2402 N N . THR A 1 302 ? 3.777 -9.941 2.500 1.00 79.75 302 THR A N 1
ATOM 2403 C CA . THR A 1 302 ? 3.266 -10.434 3.780 1.00 79.75 302 THR A CA 1
ATOM 2404 C C . THR A 1 302 ? 4.170 -10.003 4.925 1.00 79.75 302 THR A C 1
ATOM 2406 O O . THR A 1 302 ? 5.233 -10.569 5.165 1.00 79.75 302 THR A O 1
ATOM 2409 N N . VAL A 1 303 ? 3.712 -9.025 5.704 1.00 73.00 303 VAL A N 1
ATOM 2410 C CA . VAL A 1 303 ? 4.460 -8.556 6.873 1.00 73.00 303 VAL A CA 1
ATOM 2411 C C . VAL A 1 303 ? 4.128 -9.414 8.092 1.00 73.00 303 VAL A C 1
ATOM 2413 O O . VAL A 1 303 ? 3.066 -9.253 8.706 1.00 73.00 303 VAL A O 1
ATOM 2416 N N . LYS A 1 304 ? 5.037 -10.322 8.466 1.00 64.69 304 LYS A N 1
ATOM 2417 C CA . LYS A 1 304 ? 4.951 -11.096 9.714 1.00 64.69 304 LYS A CA 1
ATOM 2418 C C . LYS A 1 304 ? 5.546 -10.268 10.860 1.00 64.69 304 LYS A C 1
ATOM 2420 O O . LYS A 1 304 ? 6.724 -9.929 10.839 1.00 64.69 304 LYS A O 1
ATOM 2425 N N . LYS A 1 305 ? 4.739 -9.938 11.876 1.00 56.09 305 LYS A N 1
ATOM 2426 C CA . LYS A 1 305 ? 5.270 -9.361 13.122 1.00 56.09 305 LYS A CA 1
ATOM 2427 C C . LYS A 1 305 ? 6.139 -10.430 13.806 1.00 56.09 305 LYS A C 1
ATOM 2429 O O . LYS A 1 305 ? 5.630 -11.543 13.970 1.00 56.09 305 LYS A O 1
ATOM 2434 N N . PRO A 1 306 ? 7.383 -10.126 14.217 1.00 54.62 306 PRO A N 1
ATOM 2435 C CA . PRO A 1 306 ? 8.173 -11.068 14.994 1.00 54.62 306 PRO A CA 1
ATOM 2436 C C . PRO A 1 306 ? 7.423 -11.428 16.288 1.00 54.62 306 PRO A C 1
ATOM 2438 O O . PRO A 1 306 ? 6.696 -10.582 16.831 1.00 54.62 306 PRO A O 1
ATOM 2441 N N . PRO A 1 307 ? 7.537 -12.679 16.767 1.00 49.38 307 PRO A N 1
ATOM 2442 C CA . PRO A 1 307 ? 6.973 -13.058 18.056 1.00 49.38 307 PRO A CA 1
ATOM 2443 C C . PRO A 1 307 ? 7.528 -12.132 19.145 1.00 49.38 307 PRO A C 1
ATOM 2445 O O . PRO A 1 307 ? 8.670 -11.681 19.063 1.00 49.38 307 PRO A O 1
ATOM 2448 N N . LEU A 1 308 ? 6.699 -11.803 20.139 1.00 44.75 308 LEU A N 1
ATOM 2449 C CA . LEU A 1 308 ? 7.167 -11.047 21.299 1.00 44.75 308 LEU A CA 1
ATOM 2450 C C . LEU A 1 308 ? 8.275 -11.861 21.970 1.00 44.75 308 LEU A C 1
ATOM 2452 O O . LEU A 1 308 ? 8.049 -13.014 22.333 1.00 44.75 308 LEU A O 1
ATOM 2456 N N . LEU A 1 309 ? 9.460 -11.268 22.098 1.00 43.78 309 LEU A N 1
ATOM 2457 C CA . LEU A 1 309 ? 10.527 -11.845 22.898 1.00 43.78 309 LEU A CA 1
ATOM 2458 C C . LEU A 1 309 ? 10.163 -11.584 24.366 1.00 43.78 309 LEU A C 1
ATOM 2460 O O . LEU A 1 309 ? 10.255 -10.452 24.838 1.00 43.78 309 LEU A O 1
ATOM 2464 N N . GLU A 1 310 ? 9.660 -12.600 25.062 1.00 49.47 310 GLU A N 1
ATOM 2465 C CA . GLU A 1 310 ? 9.499 -12.547 26.515 1.00 49.47 310 GLU A CA 1
ATOM 2466 C C . GLU A 1 310 ? 10.832 -12.930 27.157 1.00 49.47 310 GLU A C 1
ATOM 2468 O O . GLU A 1 310 ? 11.173 -14.106 27.273 1.00 49.47 310 GLU A O 1
ATOM 2473 N N . GLU A 1 311 ? 11.613 -11.930 27.556 1.00 50.97 311 GLU A N 1
ATOM 2474 C CA . GLU A 1 311 ? 12.793 -12.157 28.384 1.00 50.97 311 GLU A CA 1
ATOM 2475 C C . GLU A 1 311 ? 12.389 -12.125 29.859 1.00 50.97 311 GLU A C 1
ATOM 2477 O O . GLU A 1 311 ? 11.875 -11.127 30.370 1.00 50.97 311 GLU A O 1
ATOM 2482 N N . THR A 1 312 ? 12.627 -13.228 30.569 1.00 59.41 312 THR A N 1
ATOM 2483 C CA . THR A 1 312 ? 12.499 -13.247 32.029 1.00 59.41 312 THR A CA 1
ATOM 2484 C C . THR A 1 312 ? 13.738 -12.595 32.626 1.00 59.41 312 THR A C 1
ATOM 2486 O O . THR A 1 312 ? 14.800 -13.208 32.711 1.00 59.41 312 THR A O 1
ATOM 2489 N N . ILE A 1 313 ? 13.606 -11.338 33.043 1.00 55.09 313 ILE A N 1
ATOM 2490 C CA . ILE A 1 313 ? 14.675 -10.623 33.741 1.00 55.09 313 ILE A CA 1
ATOM 2491 C C . ILE A 1 313 ? 14.648 -11.036 35.215 1.00 55.09 313 ILE A C 1
ATOM 2493 O O . ILE A 1 313 ? 13.768 -10.633 35.976 1.00 55.09 313 ILE A O 1
ATOM 2497 N N . THR A 1 314 ? 15.631 -11.825 35.644 1.00 70.75 314 THR A N 1
ATOM 2498 C CA . THR A 1 314 ? 15.866 -12.088 37.067 1.00 70.75 314 THR A CA 1
ATOM 2499 C C . THR A 1 314 ? 16.633 -10.920 37.680 1.00 70.75 314 THR A C 1
ATOM 2501 O O . THR A 1 314 ? 17.774 -10.661 37.302 1.00 70.75 314 THR A O 1
ATOM 2504 N N . TYR A 1 315 ? 16.035 -10.225 38.644 1.00 70.75 315 TYR A N 1
ATOM 2505 C CA . TYR A 1 315 ? 16.709 -9.184 39.420 1.00 70.75 315 TYR A CA 1
ATOM 2506 C C . TYR A 1 315 ? 17.021 -9.679 40.835 1.00 70.75 315 TYR A C 1
ATOM 2508 O O . TYR A 1 315 ? 16.274 -10.463 41.424 1.00 70.75 315 TYR A O 1
ATOM 2516 N N . ARG A 1 316 ? 18.133 -9.204 41.407 1.00 56.78 316 ARG A N 1
ATOM 2517 C CA . ARG A 1 316 ? 18.433 -9.412 42.828 1.00 56.78 316 ARG A CA 1
ATOM 2518 C C . ARG A 1 316 ? 17.521 -8.509 43.658 1.00 56.78 316 ARG A C 1
ATOM 2520 O O . ARG A 1 316 ? 17.329 -7.340 43.330 1.00 56.78 316 ARG A O 1
ATOM 2527 N N . ASN A 1 317 ? 16.965 -9.041 44.740 1.00 72.75 317 ASN A N 1
ATOM 2528 C CA . ASN A 1 317 ? 16.140 -8.267 45.658 1.00 72.75 317 ASN A CA 1
ATOM 2529 C C . ASN A 1 317 ? 16.974 -7.135 46.289 1.00 72.75 317 ASN A C 1
ATOM 2531 O O . ASN A 1 317 ? 17.926 -7.395 47.014 1.00 72.75 317 ASN A O 1
ATOM 2535 N N . ILE A 1 318 ? 16.617 -5.875 46.034 1.00 69.19 318 ILE A N 1
ATOM 2536 C CA . ILE A 1 318 ? 17.354 -4.707 46.554 1.00 69.19 318 ILE A CA 1
ATOM 2537 C C . ILE A 1 318 ? 17.339 -4.668 48.093 1.00 69.19 318 ILE A C 1
ATOM 2539 O O . ILE A 1 318 ? 18.270 -4.158 48.706 1.00 69.19 318 ILE A O 1
ATOM 2543 N N . LYS A 1 319 ? 16.336 -5.280 48.740 1.00 68.06 319 LYS A N 1
ATOM 2544 C CA . LYS A 1 319 ? 16.265 -5.392 50.206 1.00 68.06 319 LYS A CA 1
ATOM 2545 C C . LYS A 1 319 ? 17.240 -6.417 50.793 1.00 68.06 319 LYS A C 1
ATOM 2547 O O . LYS A 1 319 ? 17.376 -6.470 52.007 1.00 68.06 319 LYS A O 1
ATOM 2552 N N . SER A 1 320 ? 17.887 -7.242 49.966 1.00 65.88 320 SER A N 1
ATOM 2553 C CA . SER A 1 320 ? 18.911 -8.198 50.408 1.00 65.88 320 SER A CA 1
ATOM 2554 C C . SER A 1 320 ? 20.337 -7.667 50.223 1.00 65.88 320 SER A C 1
ATOM 2556 O O . SER A 1 320 ? 21.286 -8.448 50.258 1.00 65.88 320 SER A O 1
ATOM 2558 N N . ILE A 1 321 ? 20.499 -6.370 49.945 1.00 68.44 321 ILE A N 1
ATOM 2559 C CA . ILE A 1 321 ? 21.809 -5.726 49.851 1.00 68.44 321 ILE A CA 1
ATOM 2560 C C . ILE A 1 321 ? 22.196 -5.278 51.263 1.00 68.44 321 ILE A C 1
ATOM 2562 O O . ILE A 1 321 ? 21.604 -4.347 51.805 1.00 68.44 321 ILE A O 1
ATOM 2566 N N . PHE A 1 322 ? 23.172 -5.959 51.863 1.00 61.91 322 PHE A N 1
ATOM 2567 C CA . PHE A 1 322 ? 23.817 -5.497 53.090 1.00 61.91 322 PHE A CA 1
ATOM 2568 C C . PHE A 1 322 ? 24.694 -4.288 52.745 1.00 61.91 322 PHE A C 1
ATOM 2570 O O . PHE A 1 322 ? 25.628 -4.408 51.955 1.00 61.91 322 PHE A O 1
ATOM 2577 N N . LEU A 1 323 ? 24.357 -3.123 53.300 1.00 61.91 323 LEU A N 1
ATOM 2578 C CA . LEU A 1 323 ? 25.085 -1.862 53.102 1.00 61.91 323 LEU A CA 1
ATOM 2579 C C . LEU A 1 323 ? 26.369 -1.764 53.945 1.00 61.91 323 LEU A C 1
ATOM 2581 O O . LEU A 1 323 ? 27.141 -0.836 53.748 1.00 61.91 323 LEU A O 1
ATOM 2585 N N . ASP A 1 324 ? 26.632 -2.735 54.822 1.00 60.97 324 ASP A N 1
ATOM 2586 C CA . ASP A 1 324 ? 27.740 -2.703 55.792 1.00 60.97 324 ASP A CA 1
ATOM 2587 C C . ASP A 1 324 ? 29.113 -3.098 55.203 1.00 60.97 324 ASP A C 1
ATOM 2589 O O . ASP A 1 324 ? 30.052 -3.384 55.942 1.00 60.97 324 ASP A O 1
ATOM 2593 N N . ALA A 1 325 ? 29.243 -3.149 53.874 1.00 59.28 325 ALA A N 1
ATOM 2594 C CA . ALA A 1 325 ? 30.477 -3.528 53.178 1.00 59.28 325 ALA A CA 1
ATOM 2595 C C . ALA A 1 325 ? 30.933 -2.492 52.131 1.00 59.28 325 ALA A C 1
ATOM 2597 O O . ALA A 1 325 ? 31.600 -2.859 51.161 1.00 59.28 325 ALA A O 1
ATOM 2598 N N . LEU A 1 326 ? 30.563 -1.219 52.310 1.00 46.12 326 LEU A N 1
ATOM 2599 C CA . LEU A 1 326 ? 31.034 -0.090 51.499 1.00 46.12 326 LEU A CA 1
ATOM 2600 C C . LEU A 1 326 ? 31.837 0.908 52.328 1.00 46.12 326 LEU A C 1
ATOM 2602 O O . LEU A 1 326 ? 31.348 1.290 53.415 1.00 46.12 326 LEU A O 1
#

Radius of gyration: 26.36 Å; chains: 1; bounding box: 69×47×83 Å

pLDDT: mean 72.0, std 11.34, range [34.59, 90.94]

Secondary structure (DSSP, 8-state):
-PPP--S-HHHHHHHHHHHHT-S---SEEEE-S---TTSPPPPEEEE-SSHHHHHHHHHHHHHHTTTT-HHHHT----PPPPHHHHHHHHHHHHHHHHHHHHHHHHTS-EEEEE-TTS-EEEEEE-TTS-EEE--EEEEEE---S--TTTHHHHHHHHTT-SEE-BS-----SSGGGHHHHHHHS-TT--EEEEE-SSS-EEEEESSSEEEEE-SS-EEEEEEEESSSEEEEEEEE--TT----HHHHHHHTTEEE---S--BTTS---S--EEETT---EEEEEEE--S-SSB-EEEEEEE-PPPPP---------GGG--STT-

Organism: Capitella teleta (NCBI:txid283909)